Protein AF-0000000066670587 (afdb_homodimer)

Structure (mmCIF, N/CA/C/O backbone):
data_AF-0000000066670587-model_v1
#
loop_
_entity.id
_entity.type
_entity.pdbx_description
1 polymer 'Membrane protein'
#
loop_
_atom_site.group_PDB
_atom_site.id
_atom_site.type_symbol
_atom_site.label_atom_id
_atom_site.label_alt_id
_atom_site.label_comp_id
_atom_site.label_asym_id
_atom_site.label_entity_id
_atom_site.label_seq_id
_atom_site.pdbx_PDB_ins_code
_atom_site.Cartn_x
_atom_site.Cartn_y
_atom_site.Cartn_z
_atom_site.occupancy
_atom_site.B_iso_or_equiv
_atom_site.auth_seq_id
_atom_site.auth_comp_id
_atom_site.auth_asym_id
_atom_site.auth_atom_id
_atom_site.pdbx_PDB_model_num
ATOM 1 N N . MET A 1 1 ? 30.547 20.547 5.613 1 25.7 1 MET A N 1
ATOM 2 C CA . MET A 1 1 ? 29.188 21.062 5.695 1 25.7 1 MET A CA 1
ATOM 3 C C . MET A 1 1 ? 29.172 22.578 5.645 1 25.7 1 MET A C 1
ATOM 5 O O . MET A 1 1 ? 29.578 23.234 6.602 1 25.7 1 MET A O 1
ATOM 9 N N . ARG A 1 2 ? 29.562 23.312 4.52 1 31.55 2 ARG A N 1
ATOM 10 C CA . ARG A 1 2 ? 30.047 24.703 4.555 1 31.55 2 ARG A CA 1
ATOM 11 C C . ARG A 1 2 ? 28.875 25.688 4.527 1 31.55 2 ARG A C 1
ATOM 13 O O . ARG A 1 2 ? 28.016 25.609 3.645 1 31.55 2 ARG A O 1
ATOM 20 N N . ILE A 1 3 ? 28.312 26.031 5.719 1 41.59 3 ILE A N 1
ATOM 21 C CA . ILE A 1 3 ? 27.391 27.156 5.906 1 41.59 3 ILE A CA 1
ATOM 22 C C . ILE A 1 3 ? 28.062 28.453 5.457 1 41.59 3 ILE A C 1
ATOM 24 O O . ILE A 1 3 ? 29.141 28.812 5.953 1 41.59 3 ILE A O 1
ATOM 28 N N . SER A 1 4 ? 27.922 28.844 4.203 1 43.88 4 SER A N 1
ATOM 29 C CA . SER A 1 4 ? 28.484 30.172 3.971 1 43.88 4 SER A CA 1
ATOM 30 C C . SER A 1 4 ? 27.484 31.266 4.328 1 43.88 4 SER A C 1
ATOM 32 O O . SER A 1 4 ? 26.312 31.172 3.98 1 43.88 4 SER A O 1
ATOM 34 N N . VAL A 1 5 ? 27.562 31.734 5.484 1 49.06 5 VAL A N 1
ATOM 35 C CA . VAL A 1 5 ? 26.875 32.938 5.988 1 49.06 5 VAL A CA 1
ATOM 36 C C . VAL A 1 5 ? 27.469 34.188 5.359 1 49.06 5 VAL A C 1
ATOM 38 O O . VAL A 1 5 ? 28.672 34.438 5.469 1 49.06 5 VAL A O 1
ATOM 41 N N . GLU A 1 6 ? 27.016 34.531 4.184 1 47.34 6 GLU A N 1
ATOM 42 C CA . GLU A 1 6 ? 27.531 35.812 3.707 1 47.34 6 GLU A CA 1
ATOM 43 C C . GLU A 1 6 ? 26.797 37 4.352 1 47.34 6 GLU A C 1
ATOM 45 O O . GLU A 1 6 ? 25.562 37.031 4.336 1 47.34 6 GLU A O 1
ATOM 50 N N . GLY A 1 7 ? 27.328 37.469 5.457 1 45.53 7 GLY A N 1
ATOM 51 C CA . GLY A 1 7 ? 26.938 38.688 6.113 1 45.53 7 GLY A CA 1
ATOM 52 C C . GLY A 1 7 ? 26.875 39.875 5.164 1 45.53 7 GLY A C 1
ATOM 53 O O . GLY A 1 7 ? 27.844 40.156 4.449 1 45.53 7 GLY A O 1
ATOM 54 N N . THR A 1 8 ? 25.734 40.188 4.465 1 46.59 8 THR A N 1
ATOM 55 C CA . THR A 1 8 ? 25.734 41.531 3.865 1 46.59 8 THR A CA 1
ATOM 56 C C . THR A 1 8 ? 25.328 42.562 4.883 1 46.59 8 THR A C 1
ATOM 58 O O . THR A 1 8 ? 24.891 42.25 5.988 1 46.59 8 THR A O 1
ATOM 61 N N . GLN A 1 9 ? 25.516 43.906 4.773 1 47.31 9 GLN A N 1
ATOM 62 C CA . GLN A 1 9 ? 25.141 45.031 5.641 1 47.31 9 GLN A CA 1
ATOM 63 C C . GLN A 1 9 ? 23.719 44.844 6.18 1 47.31 9 GLN A C 1
ATOM 65 O O . GLN A 1 9 ? 23.438 45.188 7.332 1 47.31 9 GLN A O 1
ATOM 70 N N . GLU A 1 10 ? 22.703 44.594 5.336 1 48.12 10 GLU A N 1
ATOM 71 C CA . GLU A 1 10 ? 21.281 44.781 5.621 1 48.12 10 GLU A CA 1
ATOM 72 C C . GLU A 1 10 ? 20.656 43.5 6.148 1 48.12 10 GLU A C 1
ATOM 74 O O . GLU A 1 10 ? 19.5 43.469 6.59 1 48.12 10 GLU A O 1
ATOM 79 N N . GLY A 1 11 ? 21.297 42.438 6.227 1 47.53 11 GLY A N 1
ATOM 80 C CA . GLY A 1 11 ? 20.781 41.188 6.766 1 47.53 11 GLY A CA 1
ATOM 81 C C . GLY A 1 11 ? 21.594 39.969 6.367 1 47.53 11 GLY A C 1
ATOM 82 O O . GLY A 1 11 ? 22.609 40.094 5.695 1 47.53 11 GLY A O 1
ATOM 83 N N . LEU A 1 12 ? 21.672 38.875 7.039 1 51.09 12 LEU A N 1
ATOM 84 C CA . LEU A 1 12 ? 22.359 37.594 6.922 1 51.09 12 LEU A CA 1
ATOM 85 C C . LEU A 1 12 ? 21.719 36.719 5.844 1 51.09 12 LEU A C 1
ATOM 87 O O . LEU A 1 12 ? 20.5 36.625 5.777 1 51.09 12 LEU A O 1
ATOM 91 N N . ARG A 1 13 ? 22.281 36.531 4.633 1 45.59 13 ARG A N 1
ATOM 92 C CA . ARG A 1 13 ? 21.828 35.688 3.523 1 45.59 13 ARG A CA 1
ATOM 93 C C . ARG A 1 13 ? 22.016 34.219 3.838 1 45.59 13 ARG A C 1
ATOM 95 O O . ARG A 1 13 ? 23.141 33.75 4.031 1 45.59 13 ARG A O 1
ATOM 102 N N . VAL A 1 14 ? 21.062 33.5 4.457 1 50.5 14 VAL A N 1
ATOM 103 C CA . VAL A 1 14 ? 20.859 32.062 4.551 1 50.5 14 VAL A CA 1
ATOM 104 C C . VAL A 1 14 ? 20.484 31.5 3.178 1 50.5 14 VAL A C 1
ATOM 106 O O . VAL A 1 14 ? 19.359 31.703 2.703 1 50.5 14 VAL A O 1
ATOM 109 N N . ARG A 1 15 ? 21.234 31.594 2.045 1 53.28 15 ARG A N 1
ATOM 110 C CA . ARG A 1 15 ? 20.875 31.219 0.681 1 53.28 15 ARG A CA 1
ATOM 111 C C . ARG A 1 15 ? 21.188 29.75 0.419 1 53.28 15 ARG A C 1
ATOM 113 O O . ARG A 1 15 ? 20.391 29.031 -0.179 1 53.28 15 ARG A O 1
ATOM 120 N N . MET A 1 16 ? 22.281 29.219 0.845 1 54.25 16 MET A N 1
ATOM 121 C CA . MET A 1 16 ? 22.719 27.891 0.454 1 54.25 16 MET A CA 1
ATOM 122 C C . MET A 1 16 ? 21.797 26.812 1.043 1 54.25 16 MET A C 1
ATOM 124 O O . MET A 1 16 ? 21.438 25.859 0.355 1 54.25 16 MET A O 1
ATOM 128 N N . ARG A 1 17 ? 21.391 26.969 2.316 1 62.62 17 ARG A N 1
ATOM 129 C CA . ARG A 1 17 ? 20.516 26 2.98 1 62.62 17 ARG A CA 1
ATOM 130 C C . ARG A 1 17 ? 19.141 25.969 2.312 1 62.62 17 ARG A C 1
ATOM 132 O O . ARG A 1 17 ? 18.562 24.891 2.139 1 62.62 17 ARG A O 1
ATOM 139 N N . PHE A 1 18 ? 18.969 27.062 1.666 1 69.69 18 PHE A N 1
ATOM 140 C CA . PHE A 1 18 ? 17.656 27.156 1.048 1 69.69 18 PHE A CA 1
ATOM 141 C C . PHE A 1 18 ? 17.641 26.422 -0.292 1 69.69 18 PHE A C 1
ATOM 143 O O . PHE A 1 18 ? 16.688 25.703 -0.598 1 69.69 18 PHE A O 1
ATOM 150 N N . GLU A 1 19 ? 18.812 26.578 -1.019 1 77 19 GLU A N 1
ATOM 151 C CA . GLU A 1 19 ? 18.875 25.906 -2.312 1 77 19 GLU A CA 1
ATOM 152 C C . GLU A 1 19 ? 18.953 24.391 -2.146 1 77 19 GLU A C 1
ATOM 154 O O . GLU A 1 19 ? 18.344 23.656 -2.926 1 77 19 GLU A O 1
ATOM 159 N N . GLN A 1 20 ? 19.719 24.016 -1.162 1 79.12 20 GLN A N 1
ATOM 160 C CA . GLN A 1 20 ? 19.812 22.594 -0.883 1 79.12 20 GLN A CA 1
ATOM 161 C C . GLN A 1 20 ? 18.469 22.016 -0.466 1 79.12 20 GLN A C 1
ATOM 163 O O . GLN A 1 20 ? 18.094 20.922 -0.884 1 79.12 20 GLN A O 1
ATOM 168 N N . TYR A 1 21 ? 17.766 22.75 0.308 1 83.44 21 TYR A N 1
ATOM 169 C CA . TYR A 1 21 ? 16.422 22.328 0.718 1 83.44 21 TYR A CA 1
ATOM 170 C C . TYR A 1 21 ? 15.5 22.219 -0.485 1 83.44 21 TYR A C 1
ATOM 172 O O . TYR A 1 21 ? 14.766 21.234 -0.628 1 83.44 21 TYR A O 1
ATOM 180 N N . ARG A 1 22 ? 15.609 23.156 -1.317 1 87.56 22 ARG A N 1
ATOM 181 C CA . ARG A 1 22 ? 14.75 23.172 -2.492 1 87.56 22 ARG A CA 1
ATOM 182 C C . ARG A 1 22 ? 15.031 21.969 -3.395 1 87.56 22 ARG A C 1
ATOM 184 O O . ARG A 1 22 ? 14.102 21.359 -3.934 1 87.56 22 ARG A O 1
ATOM 191 N N . ARG A 1 23 ? 16.281 21.672 -3.57 1 91.56 23 ARG A N 1
ATOM 192 C CA . ARG A 1 23 ? 16.672 20.547 -4.41 1 91.56 23 ARG A CA 1
ATOM 193 C C . ARG A 1 23 ? 16.172 19.234 -3.82 1 91.56 23 ARG A C 1
ATOM 195 O O . ARG A 1 23 ? 15.703 18.359 -4.551 1 91.56 23 ARG A O 1
ATOM 202 N N . ARG A 1 24 ? 16.281 19.125 -2.557 1 95.25 24 ARG A N 1
ATOM 203 C CA . ARG A 1 24 ? 15.836 17.922 -1.877 1 95.25 24 ARG A CA 1
ATOM 204 C C . ARG A 1 24 ? 14.328 17.766 -1.977 1 95.25 24 ARG A C 1
ATOM 206 O O . ARG A 1 24 ? 13.82 16.656 -2.154 1 95.25 24 ARG A O 1
ATOM 213 N N . LEU A 1 25 ? 13.641 18.875 -1.893 1 96.19 25 LEU A N 1
ATOM 214 C CA . LEU A 1 25 ? 12.188 18.844 -2.008 1 96.19 25 LEU A CA 1
ATOM 215 C C . LEU A 1 25 ? 11.758 18.484 -3.428 1 96.19 25 LEU A C 1
ATOM 217 O O . LEU A 1 25 ? 10.844 17.688 -3.625 1 96.19 25 LEU A O 1
ATOM 221 N N . LEU A 1 26 ? 12.438 19.094 -4.41 1 96.12 26 LEU A N 1
ATOM 222 C CA . LEU A 1 26 ? 12.156 18.766 -5.801 1 96.12 26 LEU A CA 1
ATOM 223 C C . LEU A 1 26 ? 12.453 17.297 -6.086 1 96.12 26 LEU A C 1
ATOM 225 O O . LEU A 1 26 ? 11.672 16.625 -6.762 1 96.12 26 LEU A O 1
ATOM 229 N N . ALA A 1 27 ? 13.609 16.828 -5.594 1 97.69 27 ALA A N 1
ATOM 230 C CA . ALA A 1 27 ? 13.984 15.43 -5.773 1 97.69 27 ALA A CA 1
ATOM 231 C C . ALA A 1 27 ? 12.938 14.508 -5.16 1 97.69 27 ALA A C 1
ATOM 233 O O . ALA A 1 27 ? 12.594 13.477 -5.746 1 97.69 27 ALA A O 1
ATOM 234 N N . THR A 1 28 ? 12.422 14.859 -4.027 1 98.31 28 THR A N 1
ATOM 235 C CA . THR A 1 28 ? 11.383 14.062 -3.375 1 98.31 28 THR A CA 1
ATOM 236 C C . THR A 1 28 ? 10.133 13.984 -4.246 1 98.31 28 THR A C 1
ATOM 238 O O . THR A 1 28 ? 9.555 12.906 -4.418 1 98.31 28 THR A O 1
ATOM 241 N N . ARG A 1 29 ? 9.75 15.055 -4.852 1 98.44 29 ARG A N 1
ATOM 242 C CA . ARG A 1 29 ? 8.578 15.07 -5.723 1 98.44 29 ARG A CA 1
ATOM 243 C C . ARG A 1 29 ? 8.805 14.188 -6.949 1 98.44 29 ARG A C 1
ATOM 245 O O . ARG A 1 29 ? 7.906 13.445 -7.359 1 98.44 29 ARG A O 1
ATOM 252 N N . ILE A 1 30 ? 9.969 14.273 -7.492 1 98.69 30 ILE A N 1
ATOM 253 C CA . ILE A 1 30 ? 10.297 13.469 -8.664 1 98.69 30 ILE A CA 1
ATOM 254 C C . ILE A 1 30 ? 10.242 11.984 -8.305 1 98.69 30 ILE A C 1
ATOM 256 O O . ILE A 1 30 ? 9.672 11.18 -9.047 1 98.69 30 ILE A O 1
ATOM 260 N N . VAL A 1 31 ? 10.828 11.641 -7.188 1 98.88 31 VAL A N 1
ATOM 261 C CA . VAL A 1 31 ? 10.828 10.266 -6.719 1 98.88 31 VAL A CA 1
ATOM 262 C C . VAL A 1 31 ? 9.391 9.781 -6.547 1 98.88 31 VAL A C 1
ATOM 264 O O . VAL A 1 31 ? 9.039 8.68 -6.988 1 98.88 31 VAL A O 1
ATOM 267 N N . LEU A 1 32 ? 8.555 10.586 -5.934 1 98.94 32 LEU A N 1
ATOM 268 C CA . LEU A 1 32 ? 7.16 10.219 -5.73 1 98.94 32 LEU A CA 1
ATOM 269 C C . LEU A 1 32 ? 6.453 10.008 -7.066 1 98.94 32 LEU A C 1
ATOM 271 O O . LEU A 1 32 ? 5.66 9.07 -7.211 1 98.94 32 LEU A O 1
ATOM 275 N N . VAL A 1 33 ? 6.711 10.867 -8.031 1 98.94 33 VAL A N 1
ATOM 276 C CA . VAL A 1 33 ? 6.094 10.734 -9.344 1 98.94 33 VAL A CA 1
ATOM 277 C C . VAL A 1 33 ? 6.535 9.43 -10 1 98.94 33 VAL A C 1
ATOM 279 O O . VAL A 1 33 ? 5.715 8.695 -10.555 1 98.94 33 VAL A O 1
ATOM 282 N N . VAL A 1 34 ? 7.82 9.109 -9.945 1 98.94 34 VAL A N 1
ATOM 283 C CA . VAL A 1 34 ? 8.344 7.887 -10.547 1 98.94 34 VAL A CA 1
ATOM 284 C C . VAL A 1 34 ? 7.707 6.668 -9.891 1 98.94 34 VAL A C 1
ATOM 286 O O . VAL A 1 34 ? 7.285 5.734 -10.578 1 98.94 34 VAL A O 1
ATOM 289 N N . LEU A 1 35 ? 7.617 6.707 -8.586 1 98.94 35 LEU A N 1
ATOM 290 C CA . LEU A 1 35 ? 6.992 5.605 -7.863 1 98.94 35 LEU A CA 1
ATOM 291 C C . LEU A 1 35 ? 5.52 5.477 -8.242 1 98.94 35 LEU A C 1
ATOM 293 O O . LEU A 1 35 ? 5.023 4.367 -8.453 1 98.94 35 LEU A O 1
ATOM 297 N N . ALA A 1 36 ? 4.82 6.621 -8.328 1 98.94 36 ALA A N 1
ATOM 298 C CA . ALA A 1 36 ? 3.406 6.602 -8.688 1 98.94 36 ALA A CA 1
ATOM 299 C C . ALA A 1 36 ? 3.207 6.055 -10.094 1 98.94 36 ALA A C 1
ATOM 301 O O . ALA A 1 36 ? 2.285 5.273 -10.344 1 98.94 36 ALA A O 1
ATOM 302 N N . VAL A 1 37 ? 4.047 6.438 -11.023 1 98.88 37 VAL A N 1
ATOM 303 C CA . VAL A 1 37 ? 3.947 5.984 -12.406 1 98.88 37 VAL A CA 1
ATOM 304 C C . VAL A 1 37 ? 4.23 4.488 -12.484 1 98.88 37 VAL A C 1
ATOM 306 O O . VAL A 1 37 ? 3.5 3.746 -13.148 1 98.88 37 VAL A O 1
ATOM 309 N N . GLN A 1 38 ? 5.285 4.074 -11.828 1 98.62 38 GLN A N 1
ATOM 310 C CA . GLN A 1 38 ? 5.598 2.652 -11.781 1 98.62 38 GLN A CA 1
ATOM 311 C C . GLN A 1 38 ? 4.438 1.85 -11.211 1 98.62 38 GLN A C 1
ATOM 313 O O . GLN A 1 38 ? 4.066 0.807 -11.75 1 98.62 38 GLN A O 1
ATOM 318 N N . GLY A 1 39 ? 3.881 2.297 -10.086 1 98.94 39 GLY A N 1
ATOM 319 C CA . GLY A 1 39 ? 2.725 1.644 -9.492 1 98.94 39 GLY A CA 1
ATOM 320 C C . GLY A 1 39 ? 1.516 1.627 -10.414 1 98.94 39 GLY A C 1
ATOM 321 O O . GLY A 1 39 ? 0.8 0.626 -10.484 1 98.94 39 GLY A O 1
ATOM 322 N N . ALA A 1 40 ? 1.296 2.719 -11.109 1 98.94 40 ALA A N 1
ATOM 323 C CA . ALA A 1 40 ? 0.143 2.824 -12 1 98.94 40 ALA A CA 1
ATOM 324 C C . ALA A 1 40 ? 0.274 1.873 -13.188 1 98.94 40 ALA A C 1
ATOM 326 O O . ALA A 1 40 ? -0.695 1.218 -13.578 1 98.94 40 ALA A O 1
ATOM 327 N N . ILE A 1 41 ? 1.44 1.751 -13.758 1 98.69 41 ILE A N 1
ATOM 328 C CA . ILE A 1 41 ? 1.656 0.882 -14.914 1 98.69 41 ILE A CA 1
ATOM 329 C C . ILE A 1 41 ? 1.416 -0.572 -14.516 1 98.69 41 ILE A C 1
ATOM 331 O O . ILE A 1 41 ? 0.601 -1.264 -15.125 1 98.69 41 ILE A O 1
ATOM 335 N N . SER A 1 42 ? 2.057 -1.006 -13.492 1 98.75 42 SER A N 1
ATOM 336 C CA . SER A 1 42 ? 1.913 -2.389 -13.047 1 98.75 42 SER A CA 1
ATOM 337 C C . SER A 1 42 ? 0.515 -2.648 -12.5 1 98.75 42 SER A C 1
ATOM 339 O O . SER A 1 42 ? -0.09 -3.684 -12.789 1 98.75 42 SER A O 1
ATOM 341 N N . GLY A 1 43 ? 0.03 -1.675 -11.688 1 98.94 43 GLY A N 1
ATOM 342 C CA . GLY A 1 43 ? -1.254 -1.842 -11.023 1 98.94 43 GLY A CA 1
ATOM 343 C C . GLY A 1 43 ? -2.42 -1.902 -11.992 1 98.94 43 GLY A C 1
ATOM 344 O O . GLY A 1 43 ? -3.275 -2.783 -11.891 1 98.94 43 GLY A O 1
ATOM 345 N N . LEU A 1 44 ? -2.508 -1.008 -12.906 1 98.88 44 LEU A N 1
ATOM 346 C CA . LEU A 1 44 ? -3.596 -1.009 -13.875 1 98.88 44 LEU A CA 1
ATOM 347 C C . LEU A 1 44 ? -3.521 -2.238 -14.773 1 98.88 44 LEU A C 1
ATOM 349 O O . LEU A 1 44 ? -4.539 -2.883 -15.039 1 98.88 44 LEU A O 1
ATOM 353 N N . TRP A 1 45 ? -2.33 -2.605 -15.211 1 98.94 45 TRP A N 1
ATOM 354 C CA . TRP A 1 45 ? -2.154 -3.756 -16.094 1 98.94 45 TRP A CA 1
ATOM 355 C C . TRP A 1 45 ? -2.576 -5.043 -15.391 1 98.94 45 TRP A C 1
ATOM 357 O O . TRP A 1 45 ? -3.414 -5.789 -15.906 1 98.94 45 TRP A O 1
ATOM 367 N N . ALA A 1 46 ? -2.148 -5.242 -14.203 1 98.88 46 ALA A N 1
ATOM 368 C CA . ALA A 1 46 ? -2.396 -6.492 -13.492 1 98.88 46 ALA A CA 1
ATOM 369 C C . ALA A 1 46 ? -3.842 -6.566 -13 1 98.88 46 ALA A C 1
ATOM 371 O O . ALA A 1 46 ? -4.387 -7.66 -12.828 1 98.88 46 ALA A O 1
ATOM 372 N N . THR A 1 47 ? -4.461 -5.41 -12.773 1 98.81 47 THR A N 1
ATOM 373 C CA . THR A 1 47 ? -5.844 -5.406 -12.312 1 98.81 47 THR A CA 1
ATOM 374 C C . THR A 1 47 ? -6.805 -5.586 -13.484 1 98.81 47 THR A C 1
ATOM 376 O O . THR A 1 47 ? -7.773 -6.348 -13.383 1 98.81 47 THR A O 1
ATOM 379 N N . VAL A 1 48 ? -6.566 -4.98 -14.617 1 98.69 48 VAL A N 1
ATOM 380 C CA . VAL A 1 48 ? -7.496 -4.957 -15.742 1 98.69 48 VAL A CA 1
ATOM 381 C C . VAL A 1 48 ? -7.254 -6.172 -16.625 1 98.69 48 VAL A C 1
ATOM 383 O O . VAL A 1 48 ? -8.195 -6.73 -17.203 1 98.69 48 VAL A O 1
ATOM 386 N N . ALA A 1 49 ? -6.008 -6.559 -16.766 1 98.75 49 ALA A N 1
ATOM 387 C CA . ALA A 1 49 ? -5.629 -7.68 -17.625 1 98.75 49 ALA A CA 1
ATOM 388 C C . ALA A 1 49 ? -4.578 -8.555 -16.938 1 98.75 49 ALA A C 1
ATOM 390 O O . ALA A 1 49 ? -3.447 -8.664 -17.422 1 98.75 49 ALA A O 1
ATOM 391 N N . PRO A 1 50 ? -5.02 -9.266 -15.898 1 98.69 50 PRO A N 1
ATOM 392 C CA . PRO A 1 50 ? -4.059 -9.992 -15.07 1 98.69 50 PRO A CA 1
ATOM 393 C C . PRO A 1 50 ? -3.312 -11.078 -15.836 1 98.69 50 PRO A C 1
ATOM 395 O O . PRO A 1 50 ? -2.119 -11.297 -15.602 1 98.69 50 PRO A O 1
ATOM 398 N N . HIS A 1 51 ? -3.967 -11.82 -16.766 1 98.69 51 HIS A N 1
ATOM 399 C CA . HIS A 1 51 ? -3.281 -12.859 -17.531 1 98.69 51 HIS A CA 1
ATOM 400 C C . HIS A 1 51 ? -2.236 -12.266 -18.469 1 98.69 51 HIS A C 1
ATOM 402 O O . HIS A 1 51 ? -1.128 -12.789 -18.578 1 98.69 51 HIS A O 1
ATOM 408 N N . SER A 1 52 ? -2.619 -11.172 -19.141 1 98.81 52 SER A N 1
ATOM 409 C CA . SER A 1 52 ? -1.669 -10.477 -20 1 98.81 52 SER A CA 1
ATOM 410 C C . SER A 1 52 ? -0.483 -9.945 -19.203 1 98.81 52 SER A C 1
ATOM 412 O O . SER A 1 52 ? 0.665 -10.047 -19.641 1 98.81 52 SER A O 1
ATOM 414 N N . TRP A 1 53 ? -0.733 -9.352 -18.094 1 98.88 53 TRP A N 1
ATOM 415 C CA . TRP A 1 53 ? 0.335 -8.883 -17.219 1 98.88 53 TRP A CA 1
ATOM 416 C C . TRP A 1 53 ? 1.247 -10.031 -16.797 1 98.88 53 TRP A C 1
ATOM 418 O O . TRP A 1 53 ? 2.473 -9.914 -16.875 1 98.88 53 TRP A O 1
ATOM 428 N N . TYR A 1 54 ? 0.634 -11.094 -16.453 1 98.75 54 TYR A N 1
ATOM 429 C CA . TYR A 1 54 ? 1.369 -12.273 -16.016 1 98.75 54 TYR A CA 1
ATOM 430 C C . TYR A 1 54 ? 2.27 -12.797 -17.141 1 98.75 54 TYR A C 1
ATOM 432 O O . TYR A 1 54 ? 3.449 -13.078 -16.906 1 98.75 54 TYR A O 1
ATOM 440 N N . THR A 1 55 ? 1.786 -12.875 -18.297 1 98.5 55 THR A N 1
ATOM 441 C CA . THR A 1 55 ? 2.504 -13.555 -19.375 1 98.5 55 THR A CA 1
ATOM 442 C C . THR A 1 55 ? 3.492 -12.602 -20.047 1 98.5 55 THR A C 1
ATOM 444 O O . THR A 1 55 ? 4.379 -13.039 -20.781 1 98.5 55 THR A O 1
ATOM 447 N N . SER A 1 56 ? 3.371 -11.242 -19.719 1 98.44 56 SER A N 1
ATOM 448 C CA . SER A 1 56 ? 4.105 -10.336 -20.594 1 98.44 56 SER A CA 1
ATOM 449 C C . SER A 1 56 ? 4.945 -9.344 -19.797 1 98.44 56 SER A C 1
ATOM 451 O O . SER A 1 56 ? 5.848 -8.703 -20.344 1 98.44 56 SER A O 1
ATOM 453 N N . PHE A 1 57 ? 4.703 -9.141 -18.641 1 98.31 57 PHE A N 1
ATOM 454 C CA . PHE A 1 57 ? 5.414 -8.141 -17.859 1 98.31 57 PHE A CA 1
ATOM 455 C C . PHE A 1 57 ? 6.902 -8.453 -17.797 1 98.31 57 PHE A C 1
ATOM 457 O O . PHE A 1 57 ? 7.293 -9.602 -17.609 1 98.31 57 PHE A O 1
ATOM 464 N N . PRO A 1 58 ? 7.723 -7.336 -17.906 1 97.31 58 PRO A N 1
ATOM 465 C CA . PRO A 1 58 ? 7.434 -5.906 -18.047 1 97.31 58 PRO A CA 1
ATOM 466 C C . PRO A 1 58 ? 7.309 -5.473 -19.516 1 97.31 58 PRO A C 1
ATOM 468 O O . PRO A 1 58 ? 7.188 -4.277 -19.797 1 97.31 58 PRO A O 1
ATOM 471 N N . GLY A 1 59 ? 7.266 -6.492 -20.312 1 95.75 59 GLY A N 1
ATOM 472 C CA . GLY A 1 59 ? 7.332 -6.258 -21.75 1 95.75 59 GLY A CA 1
ATOM 473 C C . GLY A 1 59 ? 8.68 -6.613 -22.344 1 95.75 59 GLY A C 1
ATOM 474 O O . GLY A 1 59 ? 9.477 -7.309 -21.719 1 95.75 59 GLY A O 1
ATOM 475 N N . PHE A 1 60 ? 8.836 -6.406 -23.641 1 93.19 60 PHE A N 1
ATOM 476 C CA . PHE A 1 60 ? 10.094 -6.578 -24.359 1 93.19 60 PHE A CA 1
ATOM 477 C C . PHE A 1 60 ? 10.477 -8.047 -24.438 1 93.19 60 PHE A C 1
ATOM 479 O O . PHE A 1 60 ? 11.664 -8.383 -24.516 1 93.19 60 PHE A O 1
ATOM 486 N N . GLY A 1 61 ? 9.5 -8.898 -24.172 1 93.5 61 GLY A N 1
ATOM 487 C CA . GLY A 1 61 ? 9.734 -10.336 -24.281 1 93.5 61 GLY A CA 1
ATOM 488 C C . GLY A 1 61 ? 10.375 -10.922 -23.031 1 93.5 61 GLY A C 1
ATOM 489 O O . GLY A 1 61 ? 10.711 -12.109 -23 1 93.5 61 GLY A O 1
ATOM 490 N N . MET A 1 62 ? 10.445 -10.234 -21.922 1 94.25 62 MET A N 1
ATOM 491 C CA . MET A 1 62 ? 11.188 -10.68 -20.734 1 94.25 62 MET A CA 1
ATOM 492 C C . MET A 1 62 ? 10.352 -11.633 -19.891 1 94.25 62 MET A C 1
ATOM 494 O O . MET A 1 62 ? 10.891 -12.508 -19.219 1 94.25 62 MET A O 1
ATOM 498 N N . ARG A 1 63 ? 9.016 -11.406 -19.781 1 96.94 63 ARG A N 1
ATOM 499 C CA . ARG A 1 63 ? 8.07 -12.312 -19.141 1 96.94 63 ARG A CA 1
ATOM 500 C C . ARG A 1 63 ? 8.523 -12.672 -17.734 1 96.94 63 ARG A C 1
ATOM 502 O O . ARG A 1 63 ? 8.57 -13.844 -17.375 1 96.94 63 ARG A O 1
ATOM 509 N N . TRP A 1 64 ? 8.812 -11.664 -16.938 1 97.69 64 TRP A N 1
ATOM 510 C CA . TRP A 1 64 ? 9.422 -11.828 -15.625 1 97.69 64 TRP A CA 1
ATOM 511 C C . TRP A 1 64 ? 8.484 -12.57 -14.68 1 97.69 64 TRP A C 1
ATOM 513 O O . TRP A 1 64 ? 8.93 -13.43 -13.914 1 97.69 64 TRP A O 1
ATOM 523 N N . VAL A 1 65 ? 7.254 -12.312 -14.742 1 98.25 65 VAL A N 1
ATOM 524 C CA . VAL A 1 65 ? 6.324 -12.875 -13.766 1 98.25 65 VAL A CA 1
ATOM 525 C C . VAL A 1 65 ? 6.027 -14.336 -14.109 1 98.25 65 VAL A C 1
ATOM 527 O O . VAL A 1 65 ? 6.082 -15.203 -13.242 1 98.25 65 VAL A O 1
ATOM 530 N N . ALA A 1 66 ? 5.836 -14.648 -15.383 1 97.56 66 ALA A N 1
ATOM 531 C CA . ALA A 1 66 ? 5.496 -16 -15.812 1 97.56 66 ALA A CA 1
ATOM 532 C C . ALA A 1 66 ? 6.672 -16.953 -15.609 1 97.56 66 ALA A C 1
ATOM 534 O O . ALA A 1 66 ? 6.48 -18.156 -15.391 1 97.56 66 ALA A O 1
ATOM 535 N N . ALA A 1 67 ? 7.82 -16.422 -15.633 1 96.75 67 ALA A N 1
ATOM 536 C CA . ALA A 1 67 ? 9.008 -17.25 -15.438 1 96.75 67 ALA A CA 1
ATOM 537 C C . ALA A 1 67 ? 9.117 -17.719 -13.992 1 96.75 67 ALA A C 1
ATOM 539 O O . ALA A 1 67 ? 9.859 -18.656 -13.695 1 96.75 67 ALA A O 1
ATOM 540 N N . ASP A 1 68 ? 8.375 -17.125 -13.094 1 96.69 68 ASP A N 1
ATOM 541 C CA . ASP A 1 68 ? 8.641 -17.281 -11.664 1 96.69 68 ASP A CA 1
ATOM 542 C C . ASP A 1 68 ? 7.527 -18.078 -10.992 1 96.69 68 ASP A C 1
ATOM 544 O O . ASP A 1 68 ? 7.367 -18.016 -9.773 1 96.69 68 ASP A O 1
ATOM 548 N N . GLY A 1 69 ? 6.734 -18.766 -11.695 1 96.56 69 GLY A N 1
ATOM 549 C CA . GLY A 1 69 ? 5.688 -19.609 -11.148 1 96.56 69 GLY A CA 1
ATOM 550 C C . GLY A 1 69 ? 4.41 -19.594 -11.969 1 96.56 69 GLY A C 1
ATOM 551 O O . GLY A 1 69 ? 4.277 -18.797 -12.898 1 96.56 69 GLY A O 1
ATOM 552 N N . PRO A 1 70 ? 3.443 -20.469 -11.586 1 98.19 70 PRO A N 1
ATOM 553 C CA . PRO A 1 70 ? 2.217 -20.594 -12.375 1 98.19 70 PRO A CA 1
ATOM 554 C C . PRO A 1 70 ? 1.274 -19.406 -12.211 1 98.19 70 PRO A C 1
ATOM 556 O O . PRO A 1 70 ? 1.363 -18.688 -11.219 1 98.19 70 PRO A O 1
ATOM 559 N N . TYR A 1 71 ? 0.377 -19.312 -13.164 1 98.56 71 TYR A N 1
ATOM 560 C CA . TYR A 1 71 ? -0.619 -18.25 -13.141 1 98.56 71 TYR A CA 1
ATOM 561 C C . TYR A 1 71 ? -1.623 -18.469 -12.016 1 98.56 71 TYR A C 1
ATOM 563 O O . TYR A 1 71 ? -2.197 -19.562 -11.883 1 98.56 71 TYR A O 1
ATOM 571 N N . ASN A 1 72 ? -1.762 -17.5 -11.203 1 98.56 72 ASN A N 1
ATOM 572 C CA . ASN A 1 72 ? -2.814 -17.359 -10.203 1 98.56 72 ASN A CA 1
ATOM 573 C C . ASN A 1 72 ? -3.564 -16.047 -10.359 1 98.56 72 ASN A C 1
ATOM 575 O O . ASN A 1 72 ? -3.049 -14.992 -9.992 1 98.56 72 ASN A O 1
ATOM 579 N N . HIS A 1 73 ? -4.781 -16.141 -10.867 1 98.25 73 HIS A N 1
ATOM 580 C CA . HIS A 1 73 ? -5.566 -14.953 -11.164 1 98.25 73 HIS A CA 1
ATOM 581 C C . HIS A 1 73 ? -5.781 -14.102 -9.922 1 98.25 73 HIS A C 1
ATOM 583 O O . HIS A 1 73 ? -5.629 -12.875 -9.969 1 98.25 73 HIS A O 1
ATOM 589 N N . HIS A 1 74 ? -6.16 -14.695 -8.859 1 98.56 74 HIS A N 1
ATOM 590 C CA . HIS A 1 74 ? -6.426 -14 -7.609 1 98.56 74 HIS A CA 1
ATOM 591 C C . HIS A 1 74 ? -5.199 -13.227 -7.137 1 98.56 74 HIS A C 1
ATOM 593 O O . HIS A 1 74 ? -5.273 -12.016 -6.91 1 98.56 74 HIS A O 1
ATOM 599 N N . LEU A 1 75 ? -4.129 -13.867 -7.074 1 98.75 75 LEU A N 1
ATOM 600 C CA . LEU A 1 75 ? -2.922 -13.234 -6.559 1 98.75 75 LEU A CA 1
ATOM 601 C C . LEU A 1 75 ? -2.414 -12.172 -7.527 1 98.75 75 LEU A C 1
ATOM 603 O O . LEU A 1 75 ? -1.911 -11.125 -7.102 1 98.75 75 LEU A O 1
ATOM 607 N N . ALA A 1 76 ? -2.514 -12.43 -8.812 1 98.88 76 ALA A N 1
ATOM 608 C CA . ALA A 1 76 ? -2.123 -11.422 -9.797 1 98.88 76 ALA A CA 1
ATOM 609 C C . ALA A 1 76 ? -2.967 -10.156 -9.656 1 98.88 76 ALA A C 1
ATOM 611 O O . ALA A 1 76 ? -2.436 -9.047 -9.648 1 98.88 76 ALA A O 1
ATOM 612 N N . ALA A 1 77 ? -4.258 -10.352 -9.531 1 98.69 77 ALA A N 1
ATOM 613 C CA . ALA A 1 77 ? -5.164 -9.227 -9.359 1 98.69 77 ALA A CA 1
ATOM 614 C C . ALA A 1 77 ? -4.852 -8.469 -8.07 1 98.69 77 ALA A C 1
ATOM 616 O O . ALA A 1 77 ? -4.902 -7.234 -8.039 1 98.69 77 ALA A O 1
ATOM 617 N N . ASP A 1 78 ? -4.539 -9.188 -7.023 1 98.88 78 ASP A N 1
ATOM 618 C CA . ASP A 1 78 ? -4.203 -8.555 -5.75 1 98.88 78 ASP A CA 1
ATOM 619 C C . ASP A 1 78 ? -2.932 -7.719 -5.875 1 98.88 78 ASP A C 1
ATOM 621 O O . ASP A 1 78 ? -2.859 -6.605 -5.348 1 98.88 78 ASP A O 1
ATOM 625 N N . VAL A 1 79 ? -1.942 -8.266 -6.539 1 98.88 79 VAL A N 1
ATOM 626 C CA . VAL A 1 79 ? -0.715 -7.5 -6.742 1 98.88 79 VAL A CA 1
ATOM 627 C C . VAL A 1 79 ? -1.029 -6.203 -7.48 1 98.88 79 VAL A C 1
ATOM 629 O O . VAL A 1 79 ? -0.54 -5.133 -7.109 1 98.88 79 VAL A O 1
ATOM 632 N N . GLY A 1 80 ? -1.841 -6.336 -8.523 1 98.94 80 GLY A N 1
ATOM 633 C CA . GLY A 1 80 ? -2.268 -5.137 -9.227 1 98.94 80 GLY A CA 1
ATOM 634 C C . GLY A 1 80 ? -2.949 -4.125 -8.32 1 98.94 80 GLY A C 1
ATOM 635 O O . GLY A 1 80 ? -2.609 -2.941 -8.336 1 98.94 80 GLY A O 1
ATOM 636 N N . ALA A 1 81 ? -3.867 -4.598 -7.562 1 98.94 81 ALA A N 1
ATOM 637 C CA . ALA A 1 81 ? -4.629 -3.736 -6.664 1 98.94 81 ALA A CA 1
ATOM 638 C C . ALA A 1 81 ? -3.721 -3.084 -5.629 1 98.94 81 ALA A C 1
ATOM 640 O O . ALA A 1 81 ? -3.902 -1.914 -5.281 1 98.94 81 ALA A O 1
ATOM 641 N N . PHE A 1 82 ? -2.758 -3.811 -5.137 1 99 82 PHE A N 1
ATOM 642 C CA . PHE A 1 82 ? -1.829 -3.281 -4.145 1 99 82 PHE A CA 1
ATOM 643 C C . PHE A 1 82 ? -0.936 -2.209 -4.758 1 99 82 PHE A C 1
ATOM 645 O O . PHE A 1 82 ? -0.608 -1.217 -4.102 1 99 82 PHE A O 1
ATOM 652 N N . PHE A 1 83 ? -0.492 -2.41 -6.027 1 99 83 PHE A N 1
ATOM 653 C CA . PHE A 1 83 ? 0.253 -1.362 -6.711 1 99 83 PHE A CA 1
ATOM 654 C C . PHE A 1 83 ? -0.589 -0.1 -6.848 1 99 83 PHE A C 1
ATOM 656 O O . PHE A 1 83 ? -0.083 1.012 -6.68 1 99 83 PHE A O 1
ATOM 663 N N . LEU A 1 84 ? -1.841 -0.261 -7.121 1 99 84 LEU A N 1
ATOM 664 C CA . LEU A 1 84 ? -2.729 0.893 -7.207 1 99 84 LEU A CA 1
ATOM 665 C C . LEU A 1 84 ? -2.885 1.563 -5.848 1 99 84 LEU A C 1
ATOM 667 O O . LEU A 1 84 ? -3.016 2.787 -5.766 1 99 84 LEU A O 1
ATOM 671 N N . ALA A 1 85 ? -2.936 0.753 -4.809 1 99 85 ALA A N 1
ATOM 672 C CA . ALA A 1 85 ? -2.996 1.297 -3.453 1 99 85 ALA A CA 1
ATOM 673 C C . ALA A 1 85 ? -1.805 2.209 -3.176 1 99 85 ALA A C 1
ATOM 675 O O . ALA A 1 85 ? -1.975 3.342 -2.717 1 99 85 ALA A O 1
ATOM 676 N N . LEU A 1 86 ? -0.622 1.762 -3.488 1 99 86 LEU A N 1
ATOM 677 C CA . LEU A 1 86 ? 0.571 2.561 -3.232 1 99 86 LEU A CA 1
ATOM 678 C C . LEU A 1 86 ? 0.642 3.752 -4.184 1 99 86 LEU A C 1
ATOM 680 O O . LEU A 1 86 ? 1.132 4.82 -3.811 1 99 86 LEU A O 1
ATOM 684 N N . THR A 1 87 ? 0.138 3.562 -5.414 1 99 87 THR A N 1
ATOM 685 C CA . THR A 1 87 ? -0.001 4.68 -6.34 1 99 87 THR A CA 1
ATOM 686 C C . THR A 1 87 ? -0.882 5.773 -5.742 1 99 87 THR A C 1
ATOM 688 O O . THR A 1 87 ? -0.514 6.949 -5.75 1 99 87 THR A O 1
ATOM 691 N N . ALA A 1 88 ? -1.992 5.398 -5.176 1 98.94 88 ALA A N 1
ATOM 692 C CA . ALA A 1 88 ? -2.922 6.352 -4.574 1 98.94 88 ALA A CA 1
ATOM 693 C C . ALA A 1 88 ? -2.27 7.098 -3.414 1 98.94 88 ALA A C 1
ATOM 695 O O . ALA A 1 88 ? -2.418 8.312 -3.287 1 98.94 88 ALA A O 1
ATOM 696 N N . VAL A 1 89 ? -1.566 6.395 -2.582 1 98.94 89 VAL A N 1
ATOM 697 C CA . VAL A 1 89 ? -0.873 7.004 -1.451 1 98.94 89 VAL A CA 1
ATOM 698 C C . VAL A 1 89 ? 0.165 8 -1.958 1 98.94 89 VAL A C 1
ATOM 700 O O . VAL A 1 89 ? 0.293 9.102 -1.417 1 98.94 89 VAL A O 1
ATOM 703 N N . SER A 1 90 ? 0.873 7.648 -3.014 1 98.94 90 SER A N 1
ATOM 704 C CA . SER A 1 90 ? 1.897 8.523 -3.58 1 98.94 90 SER A CA 1
ATOM 705 C C . SER A 1 90 ? 1.281 9.773 -4.191 1 98.94 90 SER A C 1
ATOM 707 O O . SER A 1 90 ? 1.792 10.883 -4 1 98.94 90 SER A O 1
ATOM 709 N N . ILE A 1 91 ? 0.192 9.617 -4.906 1 98.94 91 ILE A N 1
ATOM 710 C CA . ILE A 1 91 ? -0.492 10.758 -5.508 1 98.94 91 ILE A CA 1
ATOM 711 C C . ILE A 1 91 ? -1.049 11.656 -4.406 1 98.94 91 ILE A C 1
ATOM 713 O O . ILE A 1 91 ? -0.962 12.883 -4.5 1 98.94 91 ILE A O 1
ATOM 717 N N . ALA A 1 92 ? -1.597 11.047 -3.379 1 98.88 92 ALA A N 1
ATOM 718 C CA . ALA A 1 92 ? -2.088 11.828 -2.246 1 98.88 92 ALA A CA 1
ATOM 719 C C . ALA A 1 92 ? -0.966 12.641 -1.615 1 98.88 92 ALA A C 1
ATOM 721 O O . ALA A 1 92 ? -1.172 13.797 -1.227 1 98.88 92 ALA A O 1
ATOM 722 N N . ALA A 1 93 ? 0.182 12.031 -1.481 1 98.69 93 ALA A N 1
ATOM 723 C CA . ALA A 1 93 ? 1.326 12.758 -0.932 1 98.69 93 ALA A CA 1
ATOM 724 C C . ALA A 1 93 ? 1.681 13.961 -1.794 1 98.69 93 ALA A C 1
ATOM 726 O O . ALA A 1 93 ? 2.008 15.031 -1.272 1 98.69 93 ALA A O 1
ATOM 727 N N . LEU A 1 94 ? 1.607 13.805 -3.094 1 98.62 94 LEU A N 1
ATOM 728 C CA . LEU A 1 94 ? 1.887 14.906 -4.012 1 98.62 94 LEU A CA 1
ATOM 729 C C . LEU A 1 94 ? 0.837 16 -3.883 1 98.62 94 LEU A C 1
ATOM 731 O O . LEU A 1 94 ? 1.169 17.188 -3.898 1 98.62 94 LEU A O 1
ATOM 735 N N . VAL A 1 95 ? -0.368 15.664 -3.666 1 98.31 95 VAL A N 1
ATOM 736 C CA . VAL A 1 95 ? -1.476 16.609 -3.594 1 98.31 95 VAL A CA 1
ATOM 737 C C . VAL A 1 95 ? -1.434 17.359 -2.262 1 98.31 95 VAL A C 1
ATOM 739 O O . VAL A 1 95 ? -1.606 18.578 -2.219 1 98.31 95 VAL A O 1
ATOM 742 N N . VAL A 1 96 ? -1.24 16.594 -1.204 1 97.44 96 VAL A N 1
ATOM 743 C CA . VAL A 1 96 ? -1.15 17.188 0.123 1 97.44 96 VAL A CA 1
ATOM 744 C C . VAL A 1 96 ? 0.093 18.062 0.209 1 97.44 96 VAL A C 1
ATOM 746 O O . VAL A 1 96 ? 0.104 19.062 0.93 1 97.44 96 VAL A O 1
ATOM 749 N N . ASP A 1 97 ? 1.139 17.656 -0.555 1 97.62 97 ASP A N 1
ATOM 750 C CA . ASP A 1 97 ? 2.326 18.484 -0.755 1 97.62 97 ASP A CA 1
ATOM 751 C C . ASP A 1 97 ? 3.066 18.703 0.561 1 97.62 97 ASP A C 1
ATOM 753 O O . ASP A 1 97 ? 3.441 19.844 0.882 1 97.62 97 ASP A O 1
ATOM 757 N N . GLY A 1 98 ? 3.244 17.688 1.378 1 96 98 GLY A N 1
ATOM 758 C CA . GLY A 1 98 ? 3.998 17.781 2.617 1 96 98 GLY A CA 1
ATOM 759 C C . GLY A 1 98 ? 5.086 16.719 2.725 1 96 98 GLY A C 1
ATOM 760 O O . GLY A 1 98 ? 4.941 15.617 2.203 1 96 98 GLY A O 1
ATOM 761 N N . THR A 1 99 ? 6.133 17.062 3.477 1 97.75 99 THR A N 1
ATOM 762 C CA . THR A 1 99 ? 7.254 16.141 3.635 1 97.75 99 THR A CA 1
ATOM 763 C C . THR A 1 99 ? 6.852 14.938 4.484 1 97.75 99 THR A C 1
ATOM 765 O O . THR A 1 99 ? 7.332 13.828 4.266 1 97.75 99 THR A O 1
ATOM 768 N N . THR A 1 100 ? 5.953 15.141 5.426 1 98.12 100 THR A N 1
ATOM 769 C CA . THR A 1 100 ? 5.516 14.039 6.285 1 98.12 100 THR A CA 1
ATOM 770 C C . THR A 1 100 ? 4.777 12.977 5.473 1 98.12 100 THR A C 1
ATOM 772 O O . THR A 1 100 ? 5.07 11.789 5.586 1 98.12 100 THR A O 1
ATOM 775 N N . VAL A 1 101 ? 3.869 13.422 4.633 1 98.56 101 VAL A N 1
ATOM 776 C CA . VAL A 1 101 ? 3.096 12.469 3.85 1 98.56 101 VAL A CA 1
ATOM 777 C C . VAL A 1 101 ? 3.988 11.828 2.787 1 98.56 101 VAL A C 1
ATOM 779 O O . VAL A 1 101 ? 3.803 10.656 2.436 1 98.56 101 VAL A O 1
ATOM 782 N N . ALA A 1 102 ? 4.988 12.555 2.32 1 98.81 102 ALA A N 1
ATOM 783 C CA . ALA A 1 102 ? 5.965 11.961 1.41 1 98.81 102 ALA A CA 1
ATOM 784 C C . ALA A 1 102 ? 6.707 10.805 2.08 1 98.81 102 ALA A C 1
ATOM 786 O O . ALA A 1 102 ? 6.883 9.742 1.48 1 98.81 102 ALA A O 1
ATOM 787 N N . ARG A 1 103 ? 7.129 11.016 3.309 1 98.88 103 ARG A N 1
ATOM 788 C CA . ARG A 1 103 ? 7.828 9.977 4.047 1 98.88 103 ARG A CA 1
ATOM 789 C C . ARG A 1 103 ? 6.922 8.773 4.285 1 98.88 103 ARG A C 1
ATOM 791 O O . ARG A 1 103 ? 7.379 7.625 4.242 1 98.88 103 ARG A O 1
ATOM 798 N N . ILE A 1 104 ? 5.68 9 4.527 1 98.94 104 ILE A N 1
ATOM 799 C CA . ILE A 1 104 ? 4.73 7.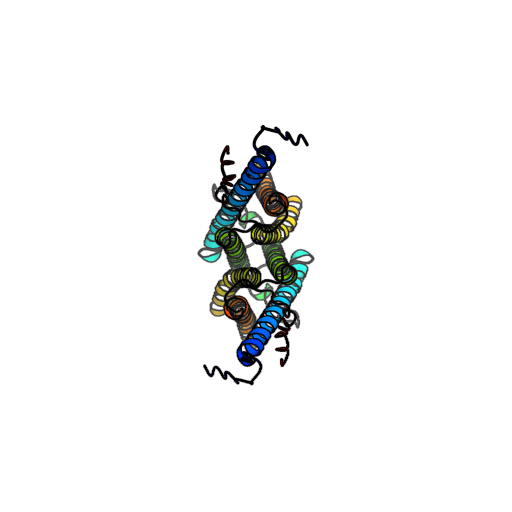914 4.758 1 98.94 104 ILE A CA 1
ATOM 800 C C . ILE A 1 104 ? 4.566 7.09 3.484 1 98.94 104 ILE A C 1
ATOM 802 O O . ILE A 1 104 ? 4.566 5.855 3.529 1 98.94 104 ILE A O 1
ATOM 806 N N . ALA A 1 105 ? 4.434 7.773 2.35 1 98.94 105 ALA A N 1
ATOM 807 C CA . ALA A 1 105 ? 4.41 7.055 1.078 1 98.94 105 ALA A CA 1
ATOM 808 C C . ALA A 1 105 ? 5.684 6.234 0.887 1 98.94 105 ALA A C 1
ATOM 810 O O . ALA A 1 105 ? 5.621 5.066 0.5 1 98.94 105 ALA A O 1
ATOM 811 N N . GLY A 1 106 ? 6.855 6.863 1.161 1 98.94 106 GLY A N 1
ATOM 812 C CA . GLY A 1 106 ? 8.133 6.172 1.06 1 98.94 106 GLY A CA 1
ATOM 813 C C . GLY A 1 106 ? 8.211 4.938 1.938 1 98.94 106 GLY A C 1
ATOM 814 O O . GLY A 1 106 ? 8.742 3.908 1.523 1 98.94 106 GLY A O 1
ATOM 815 N N . LEU A 1 107 ? 7.684 5.039 3.123 1 98.94 107 LEU A N 1
ATOM 816 C CA . LEU A 1 107 ? 7.664 3.9 4.035 1 98.94 107 LEU A CA 1
ATOM 817 C C . LEU A 1 107 ? 6.836 2.754 3.463 1 98.94 107 LEU A C 1
ATOM 819 O O . LEU A 1 107 ? 7.238 1.592 3.545 1 98.94 107 LEU A O 1
ATOM 823 N N . GLY A 1 108 ? 5.656 3.053 2.918 1 98.94 108 GLY A N 1
ATOM 824 C CA . GLY A 1 108 ? 4.879 2.023 2.246 1 98.94 108 GLY A CA 1
ATOM 825 C C . GLY A 1 108 ? 5.66 1.289 1.174 1 98.94 108 GLY A C 1
ATOM 826 O O . GLY A 1 108 ? 5.727 0.058 1.177 1 98.94 108 GLY A O 1
ATOM 827 N N . TRP A 1 109 ? 6.32 2.064 0.327 1 99 109 TRP A N 1
ATOM 828 C CA . TRP A 1 109 ? 7.094 1.474 -0.762 1 99 109 TRP A CA 1
ATOM 829 C C . TRP A 1 109 ? 8.273 0.677 -0.221 1 99 109 TRP A C 1
ATOM 831 O O . TRP A 1 109 ? 8.664 -0.338 -0.803 1 99 109 TRP A O 1
ATOM 841 N N . LEU A 1 110 ? 8.891 1.14 0.881 1 98.94 110 LEU A N 1
ATOM 842 C CA . LEU A 1 110 ? 10.039 0.448 1.453 1 98.94 110 LEU A CA 1
ATOM 843 C C . LEU A 1 110 ? 9.633 -0.921 1.991 1 98.94 110 LEU A C 1
ATOM 845 O O . LEU A 1 110 ? 10.336 -1.911 1.767 1 98.94 110 LEU A O 1
ATOM 849 N N . PHE A 1 111 ? 8.523 -1.001 2.674 1 98.94 111 PHE A N 1
ATOM 850 C CA . PHE A 1 111 ? 8.078 -2.25 3.279 1 98.94 111 PHE A CA 1
ATOM 851 C C . PHE A 1 111 ? 7.676 -3.256 2.209 1 98.94 111 PHE A C 1
ATOM 853 O O . PHE A 1 111 ? 7.758 -4.469 2.424 1 98.94 111 PHE A O 1
ATOM 860 N N . PHE A 1 112 ? 7.281 -2.799 1.04 1 98.94 112 PHE A N 1
ATOM 861 C CA . PHE A 1 112 ? 7.059 -3.709 -0.078 1 98.94 112 PHE A CA 1
ATOM 862 C C . PHE A 1 112 ? 8.383 -4.09 -0.733 1 98.94 112 PHE A C 1
ATOM 864 O O . PHE A 1 112 ? 8.68 -5.277 -0.901 1 98.94 112 PHE A O 1
ATOM 871 N N . SER A 1 113 ? 9.172 -3.07 -1.091 1 98.94 113 SER A N 1
ATOM 872 C CA . SER A 1 113 ? 10.281 -3.27 -2.012 1 98.94 113 SER A CA 1
ATOM 873 C C . SER A 1 113 ? 11.414 -4.051 -1.353 1 98.94 113 SER A C 1
ATOM 875 O O . SER A 1 113 ? 12.133 -4.801 -2.02 1 98.94 113 SER A O 1
ATOM 877 N N . VAL A 1 114 ? 11.57 -3.947 -0.078 1 98.94 114 VAL A N 1
ATOM 878 C CA . VAL A 1 114 ? 12.68 -4.629 0.583 1 98.94 114 VAL A CA 1
ATOM 879 C C . VAL A 1 114 ? 12.445 -6.137 0.557 1 98.94 114 VAL A C 1
ATOM 881 O O . VAL A 1 114 ? 13.289 -6.891 0.062 1 98.94 114 VAL A O 1
ATOM 884 N N . PRO A 1 115 ? 11.312 -6.676 1.036 1 98.94 115 PRO A N 1
ATOM 885 C CA . PRO A 1 115 ? 11.117 -8.117 0.862 1 98.94 115 PRO A CA 1
ATOM 886 C C . PRO A 1 115 ? 11.125 -8.539 -0.604 1 98.94 115 PRO A C 1
ATOM 888 O O . PRO A 1 115 ? 11.578 -9.641 -0.931 1 98.94 115 PRO A O 1
ATOM 891 N N . HIS A 1 116 ? 10.664 -7.699 -1.521 1 98.88 116 HIS A N 1
ATOM 892 C CA . HIS A 1 116 ? 10.594 -8.008 -2.945 1 98.88 116 HIS A CA 1
ATOM 893 C C . HIS A 1 116 ? 11.977 -8.234 -3.537 1 98.88 116 HIS A C 1
ATOM 895 O O . HIS A 1 116 ? 12.211 -9.234 -4.219 1 98.88 116 HIS A O 1
ATOM 901 N N . VAL A 1 117 ? 12.891 -7.32 -3.221 1 98.88 117 VAL A N 1
ATOM 902 C CA . VAL A 1 117 ? 14.234 -7.473 -3.773 1 98.88 117 VAL A CA 1
ATOM 903 C C . VAL A 1 117 ? 14.93 -8.664 -3.123 1 98.88 117 VAL A C 1
ATOM 905 O O . VAL A 1 117 ? 15.695 -9.375 -3.775 1 98.88 117 VAL A O 1
ATOM 908 N N . VAL A 1 118 ? 14.727 -8.898 -1.802 1 98.81 118 VAL A N 1
ATOM 909 C CA . VAL A 1 118 ? 15.289 -10.07 -1.127 1 98.81 118 VAL A CA 1
ATOM 910 C C . VAL A 1 118 ? 14.82 -11.344 -1.828 1 98.81 118 VAL A C 1
ATOM 912 O O . VAL A 1 118 ? 15.617 -12.25 -2.07 1 98.81 118 VAL A O 1
ATOM 915 N N . TYR A 1 119 ? 13.57 -11.406 -2.178 1 98.69 119 TYR A N 1
ATOM 916 C CA . TYR A 1 119 ? 13.055 -12.555 -2.916 1 98.69 119 TYR A CA 1
ATOM 917 C C . TYR A 1 119 ? 13.812 -12.742 -4.227 1 98.69 119 TYR A C 1
ATOM 919 O O . TYR A 1 119 ? 14.289 -13.844 -4.52 1 98.69 119 TYR A O 1
ATOM 927 N N . HIS A 1 120 ? 13.875 -11.703 -5.012 1 98.25 120 HIS A N 1
ATOM 928 C CA . HIS A 1 120 ? 14.5 -11.805 -6.328 1 98.25 120 HIS A CA 1
ATOM 929 C C . HIS A 1 120 ? 15.977 -12.18 -6.215 1 98.25 120 HIS A C 1
ATOM 931 O O . HIS A 1 120 ? 16.5 -12.922 -7.051 1 98.25 120 HIS A O 1
ATOM 937 N N . LEU A 1 121 ? 16.672 -11.664 -5.195 1 98 121 LEU A N 1
ATOM 938 C CA . LEU A 1 121 ? 18.078 -11.953 -4.992 1 98 121 LEU A CA 1
ATOM 939 C C . LEU A 1 121 ? 18.297 -13.438 -4.715 1 98 121 LEU A C 1
ATOM 941 O O . LEU A 1 121 ? 19.312 -14.016 -5.113 1 98 121 LEU A O 1
ATOM 945 N N . PHE A 1 122 ? 17.281 -14.094 -4.145 1 97.19 122 PHE A N 1
ATOM 946 C CA . PHE A 1 122 ? 17.516 -15.445 -3.652 1 97.19 122 PHE A CA 1
ATOM 947 C C . PHE A 1 122 ? 16.688 -16.453 -4.449 1 97.19 122 PHE A C 1
ATOM 949 O O . PHE A 1 122 ? 16.734 -17.656 -4.16 1 97.19 122 PHE A O 1
ATOM 956 N N . HIS A 1 123 ? 15.961 -15.984 -5.441 1 96.56 123 HIS A N 1
ATOM 957 C CA . HIS A 1 123 ? 15.141 -16.891 -6.238 1 96.56 123 HIS A CA 1
ATOM 958 C C . HIS A 1 123 ? 15.297 -16.594 -7.727 1 96.56 123 HIS A C 1
ATOM 960 O O . HIS A 1 123 ? 14.508 -15.844 -8.305 1 96.56 123 HIS A O 1
ATOM 966 N N . GLN A 1 124 ? 16.219 -17.156 -8.32 1 95.69 124 GLN A N 1
ATOM 967 C CA . GLN A 1 124 ? 16.359 -17.094 -9.773 1 95.69 124 GLN A CA 1
ATOM 968 C C . GLN A 1 124 ? 15.5 -18.141 -10.461 1 95.69 124 GLN A C 1
ATOM 970 O O . GLN A 1 124 ? 15.68 -19.344 -10.234 1 95.69 124 GLN A O 1
ATOM 975 N N . PRO A 1 125 ? 14.539 -17.656 -11.234 1 96.25 125 PRO A N 1
ATOM 976 C CA . PRO A 1 125 ? 13.703 -18.641 -11.93 1 96.25 125 PRO A CA 1
ATOM 977 C C . PRO A 1 125 ? 14.508 -19.531 -12.875 1 96.25 125 PRO A C 1
ATOM 979 O O . PRO A 1 125 ? 15.453 -19.062 -13.523 1 96.25 125 PRO A O 1
ATOM 982 N N . ASP A 1 126 ? 13.992 -20.719 -12.922 1 93 126 ASP A N 1
ATOM 983 C CA . ASP A 1 126 ? 14.625 -21.656 -13.844 1 93 126 ASP A CA 1
ATOM 984 C C . ASP A 1 126 ? 14.445 -21.234 -15.289 1 93 126 ASP A C 1
ATOM 986 O O . ASP A 1 126 ? 13.352 -20.797 -15.688 1 93 126 ASP A O 1
ATOM 990 N N . GLY A 1 127 ? 15.43 -21.203 -16.078 1 91.69 127 GLY A N 1
ATOM 991 C CA . GLY A 1 127 ? 15.344 -20.938 -17.5 1 91.69 127 GLY A CA 1
ATOM 992 C C . GLY A 1 127 ? 15.477 -19.469 -17.844 1 91.69 127 GLY A C 1
ATOM 993 O O . GLY A 1 127 ? 15.539 -19.094 -19.016 1 91.69 127 GLY A O 1
ATOM 994 N N . MET A 1 128 ? 15.391 -18.656 -16.797 1 94.31 128 MET A N 1
ATOM 995 C CA . MET A 1 128 ? 15.57 -17.219 -17.047 1 94.31 128 MET A CA 1
ATOM 996 C C . MET A 1 128 ? 17.016 -16.906 -17.391 1 94.31 128 MET A C 1
ATOM 998 O O . MET A 1 128 ? 17.938 -17.391 -16.719 1 94.31 128 MET A O 1
ATOM 1002 N N . SER A 1 129 ? 17.203 -16.047 -18.422 1 95.38 129 SER A N 1
ATOM 1003 C CA . SER A 1 129 ? 18.562 -15.656 -18.812 1 95.38 129 SER A CA 1
ATOM 1004 C C . SER A 1 129 ? 19.234 -14.828 -17.719 1 95.38 129 SER A C 1
ATOM 1006 O O . SER A 1 129 ? 18.547 -14.188 -16.906 1 95.38 129 SER A O 1
ATOM 1008 N N . THR A 1 130 ? 20.516 -14.844 -17.734 1 96.44 130 THR A N 1
ATOM 1009 C CA . THR A 1 130 ? 21.297 -14.07 -16.766 1 96.44 130 THR A CA 1
ATOM 1010 C C . THR A 1 130 ? 21 -12.578 -16.922 1 96.44 130 THR A C 1
ATOM 1012 O O . THR A 1 130 ? 20.891 -11.859 -15.922 1 96.44 130 THR A O 1
ATOM 1015 N N . VAL A 1 131 ? 20.938 -12.148 -18.141 1 97 131 VAL A N 1
ATOM 1016 C CA . VAL A 1 131 ? 20.656 -10.734 -18.391 1 97 131 VAL A CA 1
ATOM 1017 C C . VAL A 1 131 ? 19.297 -10.359 -17.812 1 97 131 VAL A C 1
ATOM 1019 O O . VAL A 1 131 ? 19.172 -9.359 -17.109 1 97 131 VAL A O 1
ATOM 1022 N N . SER A 1 132 ? 18.312 -11.18 -18.109 1 97 132 SER A N 1
ATOM 1023 C CA . SER A 1 132 ? 16.969 -10.922 -17.609 1 97 132 SER A CA 1
ATOM 1024 C C . SER A 1 132 ? 16.922 -10.953 -16.094 1 97 132 SER A C 1
ATOM 1026 O O . SER A 1 132 ? 16.297 -10.094 -15.469 1 97 132 SER A O 1
ATOM 1028 N N . PHE A 1 133 ? 17.578 -11.859 -15.547 1 97.69 133 PHE A N 1
ATOM 1029 C CA . PHE A 1 133 ? 17.641 -11.961 -14.094 1 97.69 133 PHE A CA 1
ATOM 1030 C C . PHE A 1 133 ? 18.312 -10.727 -13.5 1 97.69 133 PHE A C 1
ATOM 1032 O O . PHE A 1 133 ? 17.781 -10.133 -12.547 1 97.69 133 PHE A O 1
ATOM 1039 N N . THR A 1 134 ? 19.453 -10.344 -14.031 1 98.12 134 THR A N 1
ATOM 1040 C CA . THR A 1 134 ? 20.188 -9.18 -13.547 1 98.12 134 THR A CA 1
ATOM 1041 C C . THR A 1 134 ? 19.328 -7.926 -13.625 1 98.12 134 THR A C 1
ATOM 1043 O O . THR A 1 134 ? 19.25 -7.145 -12.68 1 98.12 134 THR A O 1
ATOM 1046 N N . LEU A 1 135 ? 18.609 -7.754 -14.727 1 98.19 135 LEU A N 1
ATOM 1047 C CA . LEU A 1 135 ? 17.734 -6.594 -14.891 1 98.19 135 LEU A CA 1
ATOM 1048 C C . LEU A 1 135 ? 16.594 -6.629 -13.891 1 98.19 135 LEU A C 1
ATOM 1050 O O . LEU A 1 135 ? 16.172 -5.59 -13.375 1 98.19 135 LEU A O 1
ATOM 1054 N N . SER A 1 136 ? 16.062 -7.828 -13.648 1 97.94 136 SER A N 1
ATOM 1055 C CA . SER A 1 136 ? 14.969 -7.941 -12.68 1 97.94 136 SER A CA 1
ATOM 1056 C C . SER A 1 136 ? 15.438 -7.555 -11.281 1 97.94 136 SER A C 1
ATOM 1058 O O . SER A 1 136 ? 14.719 -6.871 -10.547 1 97.94 136 SER A O 1
ATOM 1060 N N . VAL A 1 137 ? 16.625 -7.953 -10.891 1 98.56 137 VAL A N 1
ATOM 1061 C CA . VAL A 1 137 ? 17.188 -7.633 -9.586 1 98.56 137 VAL A CA 1
ATOM 1062 C C . VAL A 1 137 ? 17.469 -6.133 -9.5 1 98.56 137 VAL A C 1
ATOM 1064 O O . VAL A 1 137 ? 17.156 -5.492 -8.492 1 98.56 137 VAL A O 1
ATOM 1067 N N . LEU A 1 138 ? 18.016 -5.598 -10.586 1 98.75 138 LEU A N 1
ATOM 1068 C CA . LEU A 1 138 ? 18.312 -4.168 -10.609 1 98.75 138 LEU A CA 1
ATOM 1069 C C . LEU A 1 138 ? 17.031 -3.348 -10.523 1 98.75 138 LEU A C 1
ATOM 1071 O O . LEU A 1 138 ? 16.984 -2.342 -9.812 1 98.75 138 LEU A O 1
ATOM 1075 N N . ALA A 1 139 ? 16.031 -3.748 -11.266 1 98.44 139 ALA A N 1
ATOM 1076 C CA . ALA A 1 139 ? 14.742 -3.057 -11.211 1 98.44 139 ALA A CA 1
ATOM 1077 C C . ALA A 1 139 ? 14.148 -3.111 -9.805 1 98.44 139 ALA A C 1
ATOM 1079 O O . ALA A 1 139 ? 13.625 -2.113 -9.305 1 98.44 139 ALA A O 1
ATOM 1080 N N . SER A 1 140 ? 14.227 -4.297 -9.203 1 98.56 140 SER A N 1
ATOM 1081 C CA . SER A 1 140 ? 13.711 -4.445 -7.848 1 98.56 140 SER A CA 1
ATOM 1082 C C . SER A 1 140 ? 14.516 -3.613 -6.855 1 98.56 140 SER A C 1
ATOM 1084 O O . SER A 1 140 ? 13.953 -3.008 -5.941 1 98.56 140 SER A O 1
ATOM 1086 N N . ALA A 1 141 ? 15.852 -3.496 -7.008 1 98.88 141 ALA A N 1
ATOM 1087 C CA . ALA A 1 141 ? 16.719 -2.693 -6.152 1 98.88 141 ALA A CA 1
ATOM 1088 C C . ALA A 1 141 ? 16.438 -1.204 -6.328 1 98.88 141 ALA A C 1
ATOM 1090 O O . ALA A 1 141 ? 16.531 -0.431 -5.375 1 98.88 141 ALA A O 1
ATOM 1091 N N . LEU A 1 142 ? 16.156 -0.851 -7.555 1 98.88 142 LEU A N 1
ATOM 1092 C CA . LEU A 1 142 ? 15.82 0.544 -7.824 1 98.88 142 LEU A CA 1
ATOM 1093 C C . LEU A 1 142 ? 14.594 0.974 -7.035 1 98.88 142 LEU A C 1
ATOM 1095 O O . LEU A 1 142 ? 14.531 2.1 -6.535 1 98.88 142 LEU A O 1
ATOM 1099 N N . LEU A 1 143 ? 13.633 0.09 -6.91 1 98.88 143 LEU A N 1
ATOM 1100 C CA . LEU A 1 143 ? 12.445 0.41 -6.121 1 98.88 143 LEU A CA 1
ATOM 1101 C C . LEU A 1 143 ? 12.82 0.688 -4.668 1 98.88 143 LEU A C 1
ATOM 1103 O O . LEU A 1 143 ? 12.297 1.621 -4.059 1 98.88 143 LEU A O 1
ATOM 1107 N N . VAL A 1 144 ? 13.703 -0.065 -4.129 1 98.94 144 VAL A N 1
ATOM 1108 C CA . VAL A 1 144 ? 14.172 0.152 -2.766 1 98.94 144 VAL A CA 1
ATOM 1109 C C . VAL A 1 144 ? 14.859 1.513 -2.666 1 98.94 144 VAL A C 1
ATOM 1111 O O . VAL A 1 144 ? 14.602 2.273 -1.729 1 98.94 144 VAL A O 1
ATOM 1114 N N . ALA A 1 145 ? 15.711 1.817 -3.613 1 98.94 145 ALA A N 1
ATOM 1115 C CA . ALA A 1 145 ? 16.469 3.07 -3.604 1 98.94 145 ALA A CA 1
ATOM 1116 C C . ALA A 1 145 ? 15.523 4.273 -3.66 1 98.94 145 ALA A C 1
ATOM 1118 O O . ALA A 1 145 ? 15.711 5.242 -2.922 1 98.94 145 ALA A O 1
ATOM 1119 N N . LEU A 1 146 ? 14.562 4.211 -4.531 1 98.94 146 LEU A N 1
ATOM 1120 C CA . LEU A 1 146 ? 13.602 5.297 -4.66 1 98.94 146 LEU A CA 1
ATOM 1121 C C . LEU A 1 146 ? 12.773 5.449 -3.385 1 98.94 146 LEU A C 1
ATOM 1123 O O . LEU A 1 146 ? 12.547 6.566 -2.922 1 98.94 146 LEU A O 1
ATOM 1127 N N . ALA A 1 147 ? 12.359 4.34 -2.842 1 98.94 147 ALA A N 1
ATOM 1128 C CA . ALA A 1 147 ? 11.602 4.379 -1.594 1 98.94 147 ALA A CA 1
ATOM 1129 C C . ALA A 1 147 ? 12.422 5.004 -0.471 1 98.94 147 ALA A C 1
ATOM 1131 O O . ALA A 1 147 ? 11.93 5.863 0.263 1 98.94 147 ALA A O 1
ATOM 1132 N N . ALA A 1 148 ? 13.648 4.602 -0.333 1 98.94 148 ALA A N 1
ATOM 1133 C CA . ALA A 1 148 ? 14.547 5.148 0.683 1 98.94 148 ALA A CA 1
ATOM 1134 C C . ALA A 1 148 ? 14.766 6.645 0.475 1 98.94 148 ALA A C 1
ATOM 1136 O O . ALA A 1 148 ? 14.805 7.41 1.438 1 98.94 148 ALA A O 1
ATOM 1137 N N . ALA A 1 149 ? 14.945 7.004 -0.771 1 98.88 149 ALA A N 1
ATOM 1138 C CA . ALA A 1 149 ? 15.109 8.422 -1.078 1 98.88 149 ALA A CA 1
ATOM 1139 C C . ALA A 1 149 ? 13.891 9.227 -0.62 1 98.88 149 ALA A C 1
ATOM 1141 O O . ALA A 1 149 ? 14.039 10.328 -0.079 1 98.88 149 ALA A O 1
ATOM 1142 N N . CYS A 1 150 ? 12.758 8.68 -0.839 1 98.44 150 CYS A N 1
ATOM 1143 C CA . CYS A 1 150 ? 11.523 9.359 -0.458 1 98.44 150 CYS A CA 1
ATOM 1144 C C . CYS A 1 150 ? 11.461 9.578 1.049 1 98.44 150 CYS A C 1
ATOM 1146 O O . CYS A 1 150 ? 10.891 10.57 1.515 1 98.44 150 CYS A O 1
ATOM 1148 N N . VAL A 1 151 ? 12.062 8.727 1.84 1 98.75 151 VAL A N 1
ATOM 1149 C CA . VAL A 1 151 ? 12.055 8.797 3.297 1 98.75 151 VAL A CA 1
ATOM 1150 C C . VAL A 1 151 ? 13.164 9.727 3.777 1 98.75 151 VAL A C 1
ATOM 1152 O O . VAL A 1 151 ? 12.969 10.508 4.715 1 98.75 151 VAL A O 1
ATOM 1155 N N . LEU A 1 152 ? 14.289 9.75 3.07 1 98.5 152 LEU A N 1
ATOM 1156 C CA . LEU A 1 152 ? 15.492 10.352 3.629 1 98.5 152 LEU A CA 1
ATOM 1157 C C . LEU A 1 152 ? 15.711 11.758 3.066 1 98.5 152 LEU A C 1
ATOM 1159 O O . LEU A 1 152 ? 16.344 12.594 3.709 1 98.5 152 LEU A O 1
ATOM 1163 N N . LEU A 1 153 ? 15.219 12.07 1.907 1 97.56 153 LEU A N 1
ATOM 1164 C CA . LEU A 1 153 ? 15.555 13.312 1.217 1 97.56 153 LEU A CA 1
ATOM 1165 C C . LEU A 1 153 ? 14.852 14.5 1.862 1 97.56 153 LEU A C 1
ATOM 1167 O O . LEU A 1 153 ? 15.438 15.578 1.998 1 97.56 153 LEU A O 1
ATOM 1171 N N . PRO A 1 154 ? 13.523 14.367 2.236 1 96.06 154 PRO A N 1
ATOM 1172 C CA . PRO A 1 154 ? 12.844 15.539 2.791 1 96.06 154 PRO A CA 1
ATOM 1173 C C . PRO A 1 154 ? 13.555 16.109 4.02 1 96.06 154 PRO A C 1
ATOM 1175 O O . PRO A 1 154 ? 14.016 15.352 4.871 1 96.06 154 PRO A O 1
ATOM 1178 N N . PRO A 1 155 ? 13.68 17.438 4.027 1 91.88 155 PRO A N 1
ATOM 1179 C CA . PRO A 1 155 ? 14.211 18.031 5.254 1 91.88 155 PRO A CA 1
ATOM 1180 C C . PRO A 1 155 ? 13.328 17.766 6.469 1 91.88 155 PRO A C 1
ATOM 1182 O O . PRO A 1 155 ? 12.156 17.406 6.316 1 91.88 155 PRO A O 1
ATOM 1185 N N . ARG A 1 156 ? 13.922 17.938 7.562 1 89.94 156 ARG A N 1
ATOM 1186 C CA . ARG A 1 156 ? 13.164 17.734 8.789 1 89.94 156 ARG A CA 1
ATOM 1187 C C . ARG A 1 156 ? 12.023 18.734 8.914 1 89.94 156 ARG A C 1
ATOM 1189 O O . ARG A 1 156 ? 12.133 19.875 8.438 1 89.94 156 ARG A O 1
ATOM 1196 N N . GLY A 1 157 ? 10.992 18.266 9.523 1 89.75 157 GLY A N 1
ATOM 1197 C CA . GLY A 1 157 ? 9.805 19.094 9.672 1 89.75 157 GLY A CA 1
ATOM 1198 C C . GLY A 1 157 ? 8.734 18.812 8.633 1 89.75 157 GLY A C 1
ATOM 1199 O O . GLY A 1 157 ? 8.977 18.062 7.688 1 89.75 157 GLY A O 1
ATOM 1200 N N . ASP A 1 158 ? 7.582 19.25 8.828 1 91.62 158 ASP A N 1
ATOM 1201 C CA . ASP A 1 158 ? 6.492 19.109 7.863 1 91.62 158 ASP A CA 1
ATOM 1202 C C . ASP A 1 158 ? 6.336 20.375 7.023 1 91.62 158 ASP A C 1
ATOM 1204 O O . ASP A 1 158 ? 5.633 21.297 7.418 1 91.62 158 ASP A O 1
ATOM 1208 N N . ILE A 1 159 ? 7.031 20.422 5.934 1 90.81 159 ILE A N 1
ATOM 1209 C CA . ILE A 1 159 ? 7.027 21.609 5.09 1 90.81 159 ILE A CA 1
ATOM 1210 C C . ILE A 1 159 ? 6.551 21.25 3.686 1 90.81 159 ILE A C 1
ATOM 1212 O O . ILE A 1 159 ? 6.691 20.094 3.256 1 90.81 159 ILE A O 1
ATOM 1216 N N . PRO A 1 160 ? 5.859 22.203 3.035 1 93.81 160 PRO A N 1
ATOM 1217 C CA . PRO A 1 160 ? 5.414 21.938 1.665 1 93.81 160 PRO A CA 1
ATOM 1218 C C . PRO A 1 160 ? 6.566 21.641 0.714 1 93.81 160 PRO A C 1
ATOM 1220 O O . PRO A 1 160 ? 7.637 22.25 0.819 1 93.81 160 PRO A O 1
ATOM 1223 N N . MET A 1 161 ? 6.355 20.688 -0.108 1 93.81 161 MET A N 1
ATOM 1224 C CA . MET A 1 161 ? 7.387 20.297 -1.066 1 93.81 161 MET A CA 1
ATOM 1225 C C . MET A 1 161 ? 7.445 21.281 -2.229 1 93.81 161 MET A C 1
ATOM 1227 O O . MET A 1 161 ? 8.461 21.375 -2.924 1 93.81 161 MET A O 1
ATOM 1231 N N . SER A 1 162 ? 6.391 21.953 -2.404 1 88.31 162 SER A N 1
ATOM 1232 C CA . SER A 1 162 ? 6.367 22.969 -3.449 1 88.31 162 SER A CA 1
ATOM 1233 C C . SER A 1 162 ? 6.961 24.281 -2.953 1 88.31 162 SER A C 1
ATOM 1235 O O . SER A 1 162 ? 7.004 24.531 -1.747 1 88.31 162 SER A O 1
ATOM 1237 N N . ASP A 1 163 ? 7.781 25 -3.748 1 68.56 163 ASP A N 1
ATOM 1238 C CA . ASP A 1 163 ? 8.523 26.219 -3.459 1 68.56 163 ASP A CA 1
ATOM 1239 C C . ASP A 1 163 ? 7.656 27.234 -2.717 1 68.56 163 ASP A C 1
ATOM 1241 O O . ASP A 1 163 ? 6.641 27.688 -3.244 1 68.56 163 ASP A O 1
ATOM 1245 N N . PRO A 1 164 ? 8.031 27.203 -1.327 1 55.53 164 PRO A N 1
ATOM 1246 C CA . PRO A 1 164 ? 7.363 28.312 -0.644 1 55.53 164 PRO A CA 1
ATOM 1247 C C . PRO A 1 164 ? 7.695 29.672 -1.261 1 55.53 164 PRO A C 1
ATOM 1249 O O . PRO A 1 164 ? 8.789 29.844 -1.808 1 55.53 164 PRO A O 1
ATOM 1252 N N . SER A 1 165 ? 6.738 30.188 -1.758 1 53.78 165 SER A N 1
ATOM 1253 C CA . SER A 1 165 ? 6.984 31.531 -2.266 1 53.78 165 SER A CA 1
ATOM 1254 C C . SER A 1 165 ? 7.957 32.312 -1.369 1 53.78 165 SER A C 1
ATOM 1256 O O . SER A 1 165 ? 7.934 32.156 -0.147 1 53.78 165 SER A O 1
ATOM 1258 N N . PRO A 1 166 ? 9.031 32.781 -1.998 1 49 166 PRO A N 1
ATOM 1259 C CA . PRO A 1 166 ? 9.977 33.594 -1.201 1 49 166 PRO A CA 1
ATOM 1260 C C . PRO A 1 166 ? 9.281 34.594 -0.293 1 49 166 PRO A C 1
ATOM 1262 O O . PRO A 1 166 ? 8.234 35.125 -0.653 1 49 166 PRO A O 1
ATOM 1265 N N . ILE A 1 167 ? 9.477 34.406 0.925 1 48.31 167 ILE A N 1
ATOM 1266 C CA . ILE A 1 167 ? 9 35.469 1.818 1 48.31 167 ILE A CA 1
ATOM 1267 C C . ILE A 1 167 ? 9.883 36.719 1.673 1 48.31 167 ILE A C 1
ATOM 1269 O O . ILE A 1 167 ? 11.102 36.625 1.825 1 48.31 167 ILE A O 1
ATOM 1273 N N . THR A 1 168 ? 9.516 37.656 0.929 1 47.16 168 THR A N 1
ATOM 1274 C CA . THR A 1 168 ? 10.219 38.938 0.863 1 47.16 168 THR A CA 1
ATOM 1275 C C . THR A 1 168 ? 9.992 39.75 2.139 1 47.16 168 THR A C 1
ATOM 1277 O O . THR A 1 168 ? 8.859 40.125 2.455 1 47.16 168 THR A O 1
ATOM 1280 N N . VAL A 1 169 ? 11.008 39.688 3.023 1 49.03 169 VAL A N 1
ATOM 1281 C CA . VAL A 1 169 ? 10.953 40.531 4.207 1 49.03 169 VAL A CA 1
ATOM 1282 C C . VAL A 1 169 ? 11.477 41.938 3.873 1 49.03 169 VAL A C 1
ATOM 1284 O O . VAL A 1 169 ? 12.633 42.094 3.475 1 49.03 169 VAL A O 1
ATOM 1287 N N . ARG A 1 170 ? 10.641 42.969 3.83 1 49.78 170 ARG A N 1
ATOM 1288 C CA . ARG A 1 170 ? 11.008 44.375 3.596 1 49.78 170 ARG A CA 1
ATOM 1289 C C . ARG A 1 170 ? 11.297 45.094 4.91 1 49.78 170 ARG A C 1
ATOM 1291 O O . ARG A 1 170 ? 10.5 45.031 5.848 1 49.78 170 ARG A O 1
ATOM 1298 N N . PHE A 1 171 ? 12.555 45.344 5.172 1 55.28 171 PHE A N 1
ATOM 1299 C CA . PHE A 1 171 ? 12.922 46.156 6.332 1 55.28 171 PHE A CA 1
ATOM 1300 C C . PHE A 1 171 ? 12.492 47.594 6.141 1 55.28 171 PHE A C 1
ATOM 1302 O O . PHE A 1 171 ? 12.656 48.188 5.059 1 55.28 171 PHE A O 1
ATOM 1309 N N . PRO A 1 172 ? 11.75 48.188 7.059 1 55.66 172 PRO A N 1
ATOM 1310 C CA . PRO A 1 172 ? 11.305 49.594 6.938 1 55.66 172 PRO A CA 1
ATOM 1311 C C . PRO A 1 172 ? 12.461 50.562 6.777 1 55.66 172 PRO A C 1
ATOM 1313 O O . PRO A 1 172 ? 13.547 50.344 7.312 1 55.66 172 PRO A O 1
ATOM 1316 N N . ARG A 1 173 ? 12.602 51.406 5.805 1 57.72 173 ARG A N 1
ATOM 1317 C CA . ARG A 1 173 ? 13.586 52.469 5.566 1 57.72 173 ARG A CA 1
ATOM 1318 C C . ARG A 1 173 ? 13.672 53.406 6.762 1 57.72 173 ARG A C 1
ATOM 1320 O O . ARG A 1 173 ? 12.656 53.875 7.25 1 57.72 173 ARG A O 1
ATOM 1327 N N . ARG A 1 174 ? 14.625 53.312 7.516 1 57.03 174 ARG A N 1
ATOM 1328 C CA . ARG A 1 174 ? 14.883 54.312 8.562 1 57.03 174 ARG A CA 1
ATOM 1329 C C . ARG A 1 174 ? 14.727 55.719 8.031 1 57.03 174 ARG A C 1
ATOM 1331 O O . ARG A 1 174 ? 15.367 56.094 7.039 1 57.03 174 ARG A O 1
ATOM 1338 N N . LYS A 1 175 ? 13.688 56.438 8.344 1 57.5 175 LYS A N 1
ATOM 1339 C CA . LYS A 1 175 ? 13.586 57.844 8.07 1 57.5 175 LYS A CA 1
ATOM 1340 C C . LYS A 1 175 ? 14.781 58.625 8.633 1 57.5 175 LYS A C 1
ATOM 1342 O O . LYS A 1 175 ? 15.102 58.469 9.812 1 57.5 175 LYS A O 1
ATOM 1347 N N . ARG A 1 176 ? 15.703 59 7.871 1 55.28 176 ARG A N 1
ATOM 1348 C CA . ARG A 1 176 ? 16.672 60 8.281 1 55.28 176 ARG A CA 1
ATOM 1349 C C . ARG A 1 176 ? 15.977 61.25 8.828 1 55.28 176 ARG A C 1
ATOM 1351 O O . ARG A 1 176 ? 15.141 61.844 8.148 1 55.28 176 ARG A O 1
ATOM 1358 N N . GLY A 1 177 ? 15.766 61.312 10.102 1 42.53 177 GLY A N 1
ATOM 1359 C CA . GLY A 1 177 ? 15.602 62.656 10.672 1 42.53 177 GLY A CA 1
ATOM 1360 C C . GLY A 1 177 ? 16.828 63.531 10.492 1 42.53 177 GLY A C 1
ATOM 1361 O O . GLY A 1 177 ? 17.922 63.031 10.266 1 42.53 177 GLY A O 1
ATOM 1362 N N . MET B 1 1 ? -29.828 18.156 11.844 1 26.17 1 MET B N 1
ATOM 1363 C CA . MET B 1 1 ? -28.484 18.562 12.273 1 26.17 1 MET B CA 1
ATOM 1364 C C . MET B 1 1 ? -28.562 19.516 13.477 1 26.17 1 MET B C 1
ATOM 1366 O O . MET B 1 1 ? -28.984 20.656 13.336 1 26.17 1 MET B O 1
ATOM 1370 N N . ARG B 1 2 ? -28.984 19.062 14.719 1 32.94 2 ARG B N 1
ATOM 1371 C CA . ARG B 1 2 ? -29.469 19.969 15.766 1 32.94 2 ARG B CA 1
ATOM 1372 C C . ARG B 1 2 ? -28.312 20.578 16.547 1 32.94 2 ARG B C 1
ATOM 1374 O O . ARG B 1 2 ? -27.438 19.844 17.047 1 32.94 2 ARG B O 1
ATOM 1381 N N . ILE B 1 3 ? -27.797 21.734 16.109 1 42.16 3 ILE B N 1
ATOM 1382 C CA . ILE B 1 3 ? -26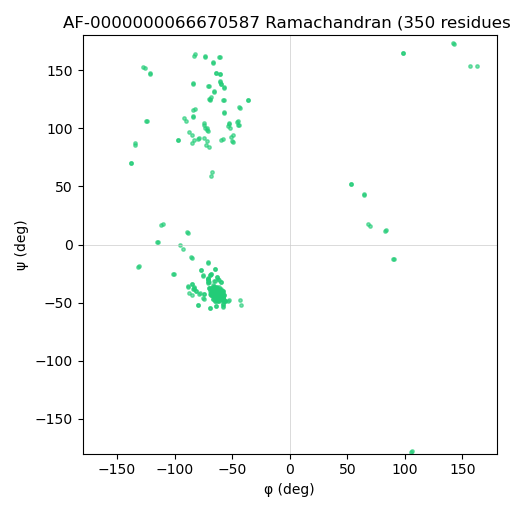.875 22.594 16.828 1 42.16 3 ILE B CA 1
ATOM 1383 C C . ILE B 1 3 ? -27.516 23.047 18.141 1 42.16 3 ILE B C 1
ATOM 1385 O O . ILE B 1 3 ? -28.594 23.656 18.141 1 42.16 3 ILE B O 1
ATOM 1389 N N . SER B 1 4 ? -27.328 22.297 19.234 1 44.47 4 SER B N 1
ATOM 1390 C CA . SER B 1 4 ? -27.859 22.953 20.422 1 44.47 4 SER B CA 1
ATOM 1391 C C . SER B 1 4 ? -26.828 23.875 21.047 1 44.47 4 SER B C 1
ATOM 1393 O O . SER B 1 4 ? -25.656 23.516 21.172 1 44.47 4 SER B O 1
ATOM 1395 N N . VAL B 1 5 ? -26.859 25.109 20.766 1 49.69 5 VAL B N 1
ATOM 1396 C CA . VAL B 1 5 ? -26.125 26.219 21.375 1 49.69 5 VAL B CA 1
ATOM 1397 C C . VAL B 1 5 ? -26.703 26.5 22.766 1 49.69 5 VAL B C 1
ATOM 1399 O O . VAL B 1 5 ? -27.891 26.766 22.906 1 49.69 5 VAL B O 1
ATOM 1402 N N . GLU B 1 6 ? -26.234 25.797 23.781 1 47.81 6 GLU B N 1
ATOM 1403 C CA . GLU B 1 6 ? -26.703 26.234 25.094 1 47.81 6 GLU B CA 1
ATOM 1404 C C . GLU B 1 6 ? -25.922 27.453 25.578 1 47.81 6 GLU B C 1
ATOM 1406 O O . GLU B 1 6 ? -24.688 27.453 25.609 1 47.81 6 GLU B O 1
ATOM 1411 N N . GLY B 1 7 ? -26.438 28.609 25.25 1 46.03 7 GLY B N 1
ATOM 1412 C CA . GLY B 1 7 ? -26 29.891 25.781 1 46.03 7 GLY B CA 1
ATOM 1413 C C . GLY B 1 7 ? -25.922 29.906 27.297 1 46.03 7 GLY B C 1
ATOM 1414 O O . GLY B 1 7 ? -26.891 29.562 27.984 1 46.03 7 GLY B O 1
ATOM 1415 N N . THR B 1 8 ? -24.766 29.531 27.969 1 47.34 8 THR B N 1
ATOM 1416 C CA . THR B 1 8 ? -24.719 29.922 29.375 1 47.34 8 THR B CA 1
ATOM 1417 C C . THR B 1 8 ? -24.25 31.359 29.531 1 47.34 8 THR B C 1
ATOM 1419 O O . THR B 1 8 ? -23.812 31.984 28.562 1 47.34 8 THR B O 1
ATOM 1422 N N . GLN B 1 9 ? -24.406 32.125 30.609 1 48.28 9 GLN B N 1
ATOM 1423 C CA . GLN B 1 9 ? -23.969 33.5 30.891 1 48.28 9 GLN B CA 1
ATOM 1424 C C . GLN B 1 9 ? -22.547 33.75 30.422 1 48.28 9 GLN B C 1
ATOM 1426 O O . GLN B 1 9 ? -22.219 34.812 29.953 1 48.28 9 GLN B O 1
ATOM 1431 N N . GLU B 1 10 ? -21.562 32.875 30.719 1 48.09 10 GLU B N 1
ATOM 1432 C CA . GLU B 1 10 ? -20.125 33.125 30.656 1 48.09 10 GLU B CA 1
ATOM 1433 C C . GLU B 1 10 ? -19.547 32.656 29.312 1 48.09 10 GLU B C 1
ATOM 1435 O O . GLU B 1 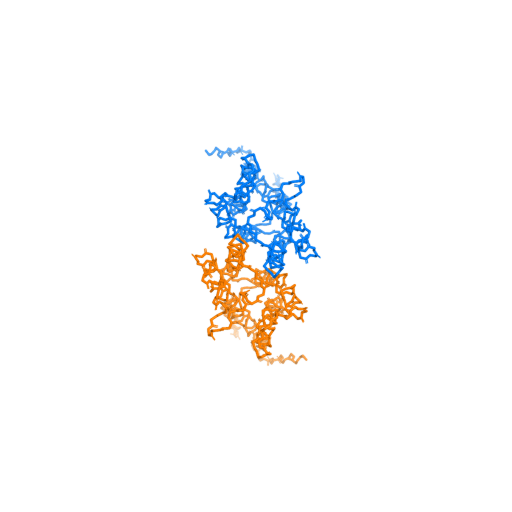10 ? -18.375 32.938 29.016 1 48.09 10 GLU B O 1
ATOM 1440 N N . GLY B 1 11 ? -20.25 32.156 28.469 1 48.06 11 GLY B N 1
ATOM 1441 C CA . GLY B 1 11 ? -19.766 31.766 27.156 1 48.06 11 GLY B CA 1
ATOM 1442 C C . GLY B 1 11 ? -20.609 30.703 26.5 1 48.06 11 GLY B C 1
ATOM 1443 O O . GLY B 1 11 ? -21.641 30.297 27.047 1 48.06 11 GLY B O 1
ATOM 1444 N N . LEU B 1 12 ? -20.719 30.531 25.219 1 51.28 12 LEU B N 1
ATOM 1445 C CA . LEU B 1 12 ? -21.438 29.625 24.344 1 51.28 12 LEU B CA 1
ATOM 1446 C C . LEU B 1 12 ? -20.797 28.234 24.328 1 51.28 12 LEU B C 1
ATOM 1448 O O . LEU B 1 12 ? -19.578 28.109 24.203 1 51.28 12 LEU B O 1
ATOM 1452 N N . ARG B 1 13 ? -21.344 27.219 25.016 1 46.56 13 ARG B N 1
ATOM 1453 C CA . ARG B 1 13 ? -20.859 25.844 25.016 1 46.56 13 ARG B CA 1
ATOM 1454 C C . ARG B 1 13 ? -21.203 25.141 23.719 1 46.56 13 ARG B C 1
ATOM 1456 O O . ARG B 1 13 ? -22.375 24.969 23.391 1 46.56 13 ARG B O 1
ATOM 1463 N N . VAL B 1 14 ? -20.359 25.156 22.703 1 50.38 14 VAL B N 1
ATOM 1464 C CA . VAL B 1 14 ? -20.328 24.297 21.531 1 50.38 14 VAL B CA 1
ATOM 1465 C C . VAL B 1 14 ? -19.969 22.875 21.938 1 50.38 14 VAL B C 1
ATOM 1467 O O . VAL B 1 14 ? -18.828 22.578 22.312 1 50.38 14 VAL B O 1
ATOM 1470 N N . ARG B 1 15 ? -20.734 22.109 22.766 1 53.59 15 ARG B N 1
ATOM 1471 C CA . ARG B 1 15 ? -20.406 20.812 23.359 1 53.59 15 ARG B CA 1
ATOM 1472 C C . ARG B 1 15 ? -20.734 19.672 22.391 1 53.59 15 ARG B C 1
ATOM 1474 O O . ARG B 1 15 ? -19.938 18.75 22.234 1 53.59 15 ARG B O 1
ATOM 1481 N N . MET B 1 16 ? -21.828 19.672 21.719 1 54.25 16 MET B N 1
ATOM 1482 C CA . MET B 1 16 ? -22.266 18.516 20.953 1 54.25 16 MET B CA 1
ATOM 1483 C C . MET B 1 16 ? -21.359 18.266 19.75 1 54.25 16 MET B C 1
ATOM 1485 O O . MET B 1 16 ? -20.984 17.125 19.484 1 54.25 16 MET B O 1
ATOM 1489 N N . ARG B 1 17 ? -20.953 19.344 19.047 1 62.53 17 ARG B N 1
ATOM 1490 C CA . ARG B 1 17 ? -20.078 19.219 17.875 1 62.53 17 ARG B CA 1
ATOM 1491 C C . ARG B 1 17 ? -18.719 18.672 18.281 1 62.53 17 ARG B C 1
ATOM 1493 O O . ARG B 1 17 ? -18.141 17.844 17.562 1 62.53 17 ARG B O 1
ATOM 1500 N N . PHE B 1 18 ? -18.547 18.875 19.531 1 69.81 18 PHE B N 1
ATOM 1501 C CA . PHE B 1 18 ? -17.219 18.453 20 1 69.81 18 PHE B CA 1
ATOM 1502 C C . PHE B 1 18 ? -17.219 16.969 20.312 1 69.81 18 PHE B C 1
ATOM 1504 O O . PHE B 1 18 ? -16.266 16.266 19.969 1 69.81 18 PHE B O 1
ATOM 1511 N N . GLU B 1 19 ? -18.406 16.531 20.906 1 77.19 19 GLU B N 1
ATOM 1512 C CA . GLU B 1 19 ? -18.484 15.109 21.234 1 77.19 19 GLU B CA 1
ATOM 1513 C C . GLU B 1 19 ? -18.547 14.258 19.969 1 77.19 19 GLU B C 1
ATOM 1515 O O . GLU B 1 19 ? -17.953 13.188 19.906 1 77.19 19 GLU B O 1
ATOM 1520 N N . GLN B 1 20 ? -19.328 14.758 19.047 1 79.31 20 GLN B N 1
ATOM 1521 C CA . GLN B 1 20 ? -19.438 14.047 17.781 1 79.31 20 GLN B CA 1
ATOM 1522 C C . GLN B 1 20 ? -18.078 13.992 17.078 1 79.31 20 GLN B C 1
ATOM 1524 O O . GLN B 1 20 ? -17.703 12.961 16.516 1 79.31 20 GLN B O 1
ATOM 1529 N N . TYR B 1 21 ? -17.359 15.047 17.125 1 83.38 21 TYR B N 1
ATOM 1530 C CA . TYR B 1 21 ? -16.031 15.094 16.547 1 83.38 21 TYR B CA 1
ATOM 1531 C C . TYR B 1 21 ? -15.102 14.102 17.234 1 83.38 21 TYR B C 1
ATOM 1533 O O . TYR B 1 21 ? -14.375 13.352 16.578 1 83.38 21 TYR B O 1
ATOM 1541 N N . ARG B 1 22 ? -15.219 14.062 18.484 1 87.69 22 ARG B N 1
ATOM 1542 C CA . ARG B 1 22 ? -14.352 13.172 19.25 1 87.69 22 ARG B CA 1
ATOM 1543 C C . ARG B 1 22 ? -14.641 11.711 18.922 1 87.69 22 ARG B C 1
ATOM 1545 O O . ARG B 1 22 ? -13.719 10.906 18.812 1 87.69 22 ARG B O 1
ATOM 1552 N N . ARG B 1 23 ? -15.906 11.391 18.812 1 91.62 23 ARG B N 1
ATOM 1553 C CA . ARG B 1 23 ? -16.297 10.023 18.484 1 91.62 23 ARG B CA 1
ATOM 1554 C C . ARG B 1 23 ? -15.805 9.617 17.109 1 91.62 23 ARG B C 1
ATOM 1556 O O . ARG B 1 23 ? -15.336 8.492 16.906 1 91.62 23 ARG B O 1
ATOM 1563 N N . ARG B 1 24 ? -15.906 10.508 16.203 1 95.25 24 ARG B N 1
ATOM 1564 C CA . ARG B 1 24 ? -15.461 10.242 14.844 1 95.25 24 ARG B CA 1
ATOM 1565 C C . ARG B 1 24 ? -13.945 10.062 14.789 1 95.25 24 ARG B C 1
ATOM 1567 O O . ARG B 1 24 ? -13.445 9.211 14.055 1 95.25 24 ARG B O 1
ATOM 1574 N N . LEU B 1 25 ? -13.258 10.852 15.586 1 96.19 25 LEU B N 1
ATOM 1575 C CA . LEU B 1 25 ? -11.805 10.734 15.625 1 96.19 25 LEU B CA 1
ATOM 1576 C C . LEU B 1 25 ? -11.383 9.422 16.281 1 96.19 25 LEU B C 1
ATOM 1578 O O . LEU B 1 25 ? -10.469 8.75 15.789 1 96.19 25 LEU B O 1
ATOM 1582 N N . LEU B 1 26 ? -12.055 9.078 17.375 1 96.12 26 LEU B N 1
ATOM 1583 C CA . LEU B 1 26 ? -11.773 7.801 18.031 1 96.12 26 LEU B CA 1
ATOM 1584 C C . LEU B 1 26 ? -12.078 6.633 17.094 1 96.12 26 LEU B C 1
ATOM 1586 O O . LEU B 1 26 ? -11.305 5.68 17 1 96.12 26 LEU B O 1
ATOM 1590 N N . ALA B 1 27 ? -13.242 6.719 16.422 1 97.69 27 ALA B N 1
ATOM 1591 C CA . ALA B 1 27 ? -13.617 5.676 15.469 1 97.69 27 ALA B CA 1
ATOM 1592 C C . ALA B 1 27 ? -12.57 5.539 14.367 1 97.69 27 ALA B C 1
ATOM 1594 O O . ALA B 1 27 ? -12.234 4.426 13.953 1 97.69 27 ALA B O 1
ATOM 1595 N N . THR B 1 28 ? -12.055 6.629 13.898 1 98.31 28 THR B N 1
ATOM 1596 C CA . THR B 1 28 ? -11.023 6.609 12.867 1 98.31 28 THR B CA 1
ATOM 1597 C C . THR B 1 28 ? -9.773 5.891 13.367 1 98.31 28 THR B C 1
ATOM 1599 O O . THR B 1 28 ? -9.203 5.062 12.656 1 98.31 28 THR B O 1
ATOM 1602 N N . ARG B 1 29 ? -9.383 6.121 14.57 1 98.44 29 ARG B N 1
ATOM 1603 C CA . ARG B 1 29 ? -8.211 5.461 15.148 1 98.44 29 ARG B CA 1
ATOM 1604 C C . ARG B 1 29 ? -8.438 3.957 15.273 1 98.44 29 ARG B C 1
ATOM 1606 O O . ARG B 1 29 ? -7.547 3.162 14.969 1 98.44 29 ARG B O 1
ATOM 1613 N N . ILE B 1 30 ? -9.617 3.598 15.68 1 98.69 30 ILE B N 1
ATOM 1614 C CA . ILE B 1 30 ? -9.945 2.186 15.828 1 98.69 30 ILE B CA 1
ATOM 1615 C C . ILE B 1 30 ? -9.898 1.499 14.469 1 98.69 30 ILE B C 1
ATOM 1617 O O . ILE B 1 30 ? -9.328 0.414 14.328 1 98.69 30 ILE B O 1
ATOM 1621 N N . VAL B 1 31 ? -10.484 2.129 13.492 1 98.88 31 VAL B N 1
ATOM 1622 C CA . VAL B 1 31 ? -10.484 1.591 12.133 1 98.88 31 VAL B CA 1
ATOM 1623 C C . VAL B 1 31 ? -9.047 1.405 11.648 1 98.88 31 VAL B C 1
ATOM 1625 O O . VAL B 1 31 ? -8.695 0.357 11.102 1 98.88 31 VAL B O 1
ATOM 1628 N N . LEU B 1 32 ? -8.211 2.393 11.859 1 98.94 32 LEU B N 1
ATOM 1629 C CA . LEU B 1 32 ? -6.812 2.311 11.453 1 98.94 32 LEU B CA 1
ATOM 1630 C C . LEU B 1 32 ? -6.109 1.15 12.148 1 98.94 32 LEU B C 1
ATOM 1632 O O . LEU B 1 32 ? -5.32 0.434 11.531 1 98.94 32 LEU B O 1
ATOM 1636 N N . VAL B 1 33 ? -6.367 0.972 13.422 1 98.94 33 VAL B N 1
ATOM 1637 C CA . VAL B 1 33 ? -5.75 -0.117 14.172 1 98.94 33 VAL B CA 1
ATOM 1638 C C . VAL B 1 33 ? -6.199 -1.459 13.602 1 98.94 33 VAL B C 1
ATOM 1640 O O . VAL B 1 33 ? -5.379 -2.359 13.398 1 98.94 33 VAL B O 1
ATOM 1643 N N . VAL B 1 34 ? -7.484 -1.627 13.328 1 98.94 34 VAL B N 1
ATOM 1644 C CA . VAL B 1 34 ? -8.016 -2.877 12.797 1 98.94 34 VAL B CA 1
ATOM 1645 C C . VAL B 1 34 ? -7.383 -3.166 11.438 1 98.94 34 VAL B C 1
ATOM 1647 O O . VAL B 1 34 ? -6.965 -4.293 11.164 1 98.94 34 VAL B O 1
ATOM 1650 N N . LEU B 1 35 ? -7.293 -2.148 10.625 1 98.94 35 LEU B N 1
ATOM 1651 C CA . LEU B 1 35 ? -6.672 -2.311 9.32 1 98.94 35 LEU B CA 1
ATOM 1652 C C . LEU B 1 35 ? -5.199 -2.686 9.453 1 98.94 35 LEU B C 1
ATOM 1654 O O . LEU B 1 35 ? -4.707 -3.568 8.75 1 98.94 35 LEU B O 1
ATOM 1658 N N . ALA B 1 36 ? -4.492 -2.006 10.383 1 98.94 36 ALA B N 1
ATOM 1659 C CA . ALA B 1 36 ? -3.076 -2.297 10.594 1 98.94 36 ALA B CA 1
ATOM 1660 C C . ALA B 1 36 ? -2.881 -3.727 11.094 1 98.94 36 ALA B C 1
ATOM 1662 O O . ALA B 1 36 ? -1.963 -4.426 10.648 1 98.94 36 ALA B O 1
ATOM 1663 N N . VAL B 1 37 ? -3.727 -4.184 11.984 1 98.88 37 VAL B N 1
ATOM 1664 C CA . VAL B 1 37 ? -3.629 -5.531 12.531 1 98.88 37 VAL B CA 1
ATOM 1665 C C . VAL B 1 37 ? -3.92 -6.559 11.438 1 98.88 37 VAL B C 1
ATOM 1667 O O . VAL B 1 37 ? -3.197 -7.547 11.305 1 98.88 37 VAL B O 1
ATOM 1670 N N . GLN B 1 38 ? -4.973 -6.32 10.711 1 98.62 38 GLN B N 1
ATOM 1671 C CA . GLN B 1 38 ? -5.293 -7.207 9.594 1 98.62 38 GLN B CA 1
ATOM 1672 C C . GLN B 1 38 ? -4.133 -7.293 8.609 1 98.62 38 GLN B C 1
ATOM 1674 O O . GLN B 1 38 ? -3.771 -8.383 8.156 1 98.62 38 GLN B O 1
ATOM 1679 N N . GLY B 1 39 ? -3.572 -6.152 8.219 1 98.94 39 GLY B N 1
ATOM 1680 C CA . GLY B 1 39 ? -2.418 -6.129 7.336 1 98.94 39 GLY B CA 1
ATOM 1681 C C . GLY B 1 39 ? -1.212 -6.848 7.91 1 98.94 39 GLY B C 1
ATOM 1682 O O . GLY B 1 39 ? -0.504 -7.559 7.191 1 98.94 39 GLY B O 1
ATOM 1683 N N . ALA B 1 40 ? -0.982 -6.676 9.195 1 98.94 40 ALA B N 1
ATOM 1684 C CA . ALA B 1 40 ? 0.171 -7.293 9.844 1 98.94 40 ALA B CA 1
ATOM 1685 C C . ALA B 1 40 ? 0.032 -8.812 9.883 1 98.94 40 ALA B C 1
ATOM 1687 O O . ALA B 1 40 ? 0.997 -9.539 9.633 1 98.94 40 ALA B O 1
ATOM 1688 N N . ILE B 1 41 ? -1.137 -9.32 10.172 1 98.69 41 ILE B N 1
ATOM 1689 C CA . ILE B 1 41 ? -1.359 -10.766 10.258 1 98.69 41 ILE B CA 1
ATOM 1690 C C . ILE B 1 41 ? -1.124 -11.398 8.891 1 98.69 41 ILE B C 1
ATOM 1692 O O . ILE B 1 41 ? -0.313 -12.32 8.758 1 98.69 41 ILE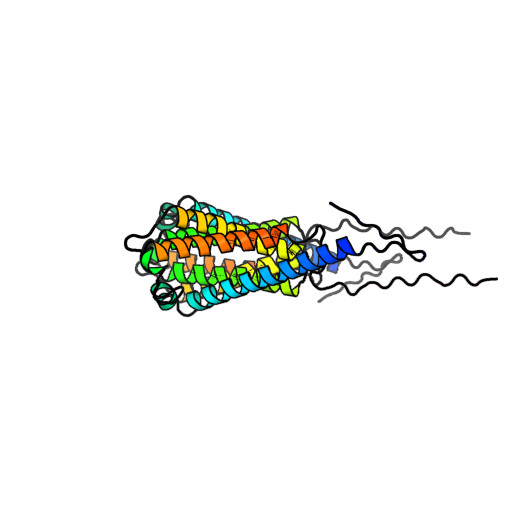 B O 1
ATOM 1696 N N . SER B 1 42 ? -1.763 -10.898 7.891 1 98.75 42 SER B N 1
ATOM 1697 C CA . SER B 1 42 ? -1.622 -11.453 6.551 1 98.75 42 SER B CA 1
ATOM 1698 C C . SER B 1 42 ? -0.224 -11.203 5.992 1 98.75 42 SER B C 1
ATOM 1700 O O . SER B 1 42 ? 0.377 -12.102 5.391 1 98.75 42 SER B O 1
ATOM 1702 N N . GLY B 1 43 ? 0.267 -9.961 6.211 1 98.94 43 GLY B N 1
ATOM 1703 C CA . GLY B 1 43 ? 1.552 -9.57 5.656 1 98.94 43 GLY B CA 1
ATOM 1704 C C . GLY B 1 43 ? 2.717 -10.352 6.234 1 98.94 43 GLY B C 1
ATOM 1705 O O . GLY B 1 43 ? 3.568 -10.844 5.492 1 98.94 43 GLY B O 1
ATOM 1706 N N . LEU B 1 44 ? 2.801 -10.469 7.504 1 98.88 44 LEU B N 1
ATOM 1707 C CA . LEU B 1 44 ? 3.885 -11.219 8.133 1 98.88 44 LEU B CA 1
ATOM 1708 C C . LEU B 1 44 ? 3.803 -12.695 7.773 1 98.88 44 LEU B C 1
ATOM 1710 O O . LEU B 1 44 ? 4.816 -13.32 7.449 1 98.88 44 LEU B O 1
ATOM 1714 N N . TRP B 1 45 ? 2.609 -13.258 7.773 1 98.94 45 TRP B N 1
ATOM 1715 C CA . TRP B 1 45 ? 2.426 -14.672 7.469 1 98.94 45 TRP B CA 1
ATOM 1716 C C . TRP B 1 45 ? 2.846 -14.977 6.031 1 98.94 45 TRP B C 1
ATOM 1718 O O . TRP B 1 45 ? 3.678 -15.859 5.797 1 98.94 45 TRP B O 1
ATOM 1728 N N . ALA B 1 46 ? 2.42 -14.188 5.109 1 98.88 46 ALA B N 1
ATOM 1729 C CA . ALA B 1 46 ? 2.664 -14.453 3.695 1 98.88 46 ALA B CA 1
ATOM 1730 C C . ALA B 1 46 ? 4.109 -14.141 3.32 1 98.88 46 ALA B C 1
ATOM 1732 O O . ALA B 1 46 ? 4.652 -14.719 2.377 1 98.88 46 ALA B O 1
ATOM 1733 N N . THR B 1 47 ? 4.738 -13.219 4.055 1 98.81 47 THR B N 1
ATOM 1734 C CA . THR B 1 47 ? 6.125 -12.867 3.756 1 98.81 47 THR B CA 1
ATOM 1735 C C . THR B 1 47 ? 7.082 -13.883 4.375 1 98.81 47 THR B C 1
ATOM 1737 O O . THR B 1 47 ? 8.047 -14.305 3.732 1 98.81 47 THR B O 1
ATOM 1740 N N . VAL B 1 48 ? 6.84 -14.359 5.578 1 98.69 48 VAL B N 1
ATOM 1741 C CA . VAL B 1 48 ? 7.766 -15.211 6.32 1 98.69 48 VAL B CA 1
ATOM 1742 C C . VAL B 1 48 ? 7.516 -16.672 5.973 1 98.69 48 VAL B C 1
ATOM 1744 O O . VAL B 1 48 ? 8.453 -17.469 5.918 1 98.69 48 VAL B O 1
ATOM 1747 N N . ALA B 1 49 ? 6.273 -17.016 5.762 1 98.81 49 ALA B N 1
ATOM 1748 C CA . ALA B 1 49 ? 5.883 -18.391 5.461 1 98.81 49 ALA B CA 1
ATOM 1749 C C . ALA B 1 49 ? 4.832 -18.438 4.359 1 98.81 49 ALA B C 1
ATOM 1751 O O . ALA B 1 49 ? 3.699 -18.875 4.586 1 98.81 49 ALA B O 1
ATOM 1752 N N . PRO B 1 50 ? 5.27 -18.109 3.152 1 98.69 50 PRO B N 1
ATOM 1753 C CA . PRO B 1 50 ? 4.305 -17.938 2.062 1 98.69 50 PRO B CA 1
ATOM 1754 C C . PRO B 1 50 ? 3.551 -19.219 1.733 1 98.69 50 PRO B C 1
ATOM 1756 O O . PRO B 1 50 ? 2.359 -19.172 1.418 1 98.69 50 PRO B O 1
ATOM 1759 N N . HIS B 1 51 ? 4.199 -20.406 1.767 1 98.69 51 HIS B N 1
ATOM 1760 C CA . HIS B 1 51 ? 3.51 -21.656 1.466 1 98.69 51 HIS B CA 1
ATOM 1761 C C . HIS B 1 51 ? 2.465 -21.984 2.529 1 98.69 51 HIS B C 1
ATOM 1763 O O . HIS B 1 51 ? 1.355 -22.406 2.207 1 98.69 51 HIS B O 1
ATOM 1769 N N . SER B 1 52 ? 2.85 -21.797 3.807 1 98.81 52 SER B N 1
ATOM 1770 C CA . SER B 1 52 ? 1.899 -22 4.895 1 98.81 52 SER B CA 1
ATOM 1771 C C . SER B 1 52 ? 0.718 -21.031 4.781 1 98.81 52 SER B C 1
ATOM 1773 O O . SER B 1 52 ? -0.431 -21.438 4.988 1 98.81 52 SER B O 1
ATOM 1775 N N . TRP B 1 53 ? 0.97 -19.812 4.508 1 98.88 53 TRP B N 1
ATOM 1776 C CA . TRP B 1 53 ? -0.095 -18.828 4.309 1 98.88 53 TRP B CA 1
ATOM 1777 C C . TRP B 1 53 ? -1.011 -19.25 3.164 1 98.88 53 TRP B C 1
ATOM 1779 O O . TRP B 1 53 ? -2.236 -19.234 3.303 1 98.88 53 TRP B O 1
ATOM 1789 N N . TYR B 1 54 ? -0.396 -19.703 2.123 1 98.75 54 TYR B N 1
ATOM 1790 C CA . TYR B 1 54 ? -1.136 -20.125 0.943 1 98.75 54 TYR B CA 1
ATOM 1791 C C . TYR B 1 54 ? -2.041 -21.312 1.27 1 98.75 54 TYR B C 1
ATOM 1793 O O . TYR B 1 54 ? -3.223 -21.312 0.915 1 98.75 54 TYR B O 1
ATOM 1801 N N . THR B 1 55 ? -1.558 -22.25 1.967 1 98.5 55 THR B N 1
ATOM 1802 C CA . THR B 1 55 ? -2.283 -23.5 2.152 1 98.5 55 THR B CA 1
ATOM 1803 C C . THR B 1 55 ? -3.262 -23.391 3.318 1 98.5 55 THR B C 1
ATOM 1805 O O . THR B 1 55 ? -4.145 -24.234 3.477 1 98.5 55 THR B O 1
ATOM 1808 N N . SER B 1 56 ? -3.143 -22.25 4.125 1 98.44 56 SER B N 1
ATOM 1809 C CA . SER B 1 56 ? -3.871 -22.328 5.387 1 98.44 56 SER B CA 1
ATOM 1810 C C . SER B 1 56 ? -4.707 -21.078 5.629 1 98.44 56 SER B C 1
ATOM 1812 O O . SER B 1 56 ? -5.602 -21.078 6.473 1 98.44 56 SER B O 1
ATOM 1814 N N . PHE B 1 57 ? -4.461 -20.062 5.043 1 98.25 57 PHE B N 1
ATOM 1815 C CA . PHE B 1 57 ? -5.164 -18.812 5.305 1 98.25 57 PHE B CA 1
ATOM 1816 C C . PHE B 1 57 ? -6.656 -18.969 5.031 1 98.25 57 PHE B C 1
ATOM 1818 O O . PHE B 1 57 ? -7.055 -19.562 4.031 1 98.25 57 PHE B O 1
ATOM 1825 N N . PRO B 1 58 ? -7.469 -18.312 5.941 1 97.31 58 PRO B N 1
ATOM 1826 C CA . PRO B 1 58 ? -7.176 -17.5 7.121 1 97.31 58 PRO B CA 1
ATOM 1827 C C . PRO B 1 58 ? -7.047 -18.328 8.398 1 97.31 58 PRO B C 1
ATOM 1829 O O . PRO B 1 58 ? -6.914 -17.781 9.492 1 97.31 58 PRO B O 1
ATOM 1832 N N . GLY B 1 59 ? -7.02 -19.594 8.148 1 95.75 59 GLY B N 1
ATOM 1833 C CA . GLY B 1 59 ? -7.082 -20.531 9.25 1 95.75 59 GLY B CA 1
ATOM 1834 C C . GLY B 1 59 ? -8.43 -21.219 9.375 1 95.75 59 GLY B C 1
ATOM 1835 O O . GLY B 1 59 ? -9.234 -21.203 8.438 1 95.75 59 GLY B O 1
ATOM 1836 N N . PHE B 1 60 ? -8.586 -22.062 10.383 1 93.12 60 PHE B N 1
ATOM 1837 C CA . PHE B 1 60 ? -9.844 -22.719 10.719 1 93.12 60 PHE B CA 1
ATOM 1838 C C . PHE B 1 60 ? -10.234 -23.719 9.641 1 93.12 60 PHE B C 1
ATOM 1840 O O . PHE B 1 60 ? -11.422 -23.984 9.438 1 93.12 60 PHE B O 1
ATOM 1847 N N . GLY B 1 61 ? -9.266 -24.094 8.828 1 93.31 61 GLY B N 1
ATOM 1848 C CA . GLY B 1 61 ? -9.508 -25.094 7.801 1 93.31 61 GLY B CA 1
ATOM 1849 C C . GLY B 1 61 ? -10.141 -24.516 6.547 1 93.31 61 GLY B C 1
ATOM 1850 O O . GLY B 1 61 ? -10.484 -25.266 5.625 1 93.31 61 GLY B O 1
ATOM 1851 N N . MET B 1 62 ? -10.219 -23.234 6.348 1 94 62 MET B N 1
ATOM 1852 C CA . MET B 1 62 ? -10.961 -22.609 5.254 1 94 62 MET B CA 1
ATOM 1853 C C . MET B 1 62 ? -10.133 -22.594 3.975 1 94 62 MET B C 1
ATOM 1855 O O . MET B 1 62 ? -10.68 -22.656 2.873 1 94 62 MET B O 1
ATOM 1859 N N . ARG B 1 63 ? -8.789 -22.375 4.074 1 96.75 63 ARG B N 1
ATOM 1860 C CA . ARG B 1 63 ? -7.852 -22.484 2.963 1 96.75 63 ARG B CA 1
ATOM 1861 C C . ARG B 1 63 ? -8.305 -21.625 1.778 1 96.75 63 ARG B C 1
ATOM 1863 O O . ARG B 1 63 ? -8.367 -22.125 0.647 1 96.75 63 ARG B O 1
ATOM 1870 N N . TRP B 1 64 ? -8.578 -20.375 2.031 1 97.62 64 TRP B N 1
ATOM 1871 C CA . TRP B 1 64 ? -9.195 -19.484 1.059 1 97.62 64 TRP B CA 1
ATOM 1872 C C . TRP B 1 64 ? -8.258 -19.234 -0.124 1 97.62 64 TRP B C 1
ATOM 1874 O O . TRP B 1 64 ? -8.703 -19.203 -1.274 1 97.62 64 TRP B O 1
ATOM 1884 N N . VAL B 1 65 ? -7.02 -19.141 0.112 1 98.19 65 VAL B N 1
ATOM 1885 C CA . VAL B 1 65 ? -6.086 -18.766 -0.946 1 98.19 65 VAL B CA 1
ATOM 1886 C C . VAL B 1 65 ? -5.801 -19.969 -1.839 1 98.19 65 VAL B C 1
ATOM 1888 O O . VAL B 1 65 ? -5.863 -19.875 -3.066 1 98.19 65 VAL B O 1
ATOM 1891 N N . ALA B 1 66 ? -5.613 -21.141 -1.263 1 97.5 66 ALA B N 1
ATOM 1892 C CA . ALA B 1 66 ? -5.277 -22.344 -2.016 1 97.5 66 ALA B CA 1
ATOM 1893 C C . ALA B 1 66 ? -6.457 -22.812 -2.873 1 97.5 66 ALA B C 1
ATOM 1895 O O . ALA B 1 66 ? -6.266 -23.406 -3.93 1 97.5 66 ALA B O 1
ATOM 1896 N N . ALA B 1 67 ? -7.598 -22.484 -2.459 1 96.69 67 ALA B N 1
ATOM 1897 C CA . ALA B 1 67 ? -8.789 -22.859 -3.211 1 96.69 67 ALA B CA 1
ATOM 1898 C C . ALA B 1 67 ? -8.891 -22.062 -4.512 1 96.69 67 ALA B C 1
ATOM 1900 O O . ALA B 1 67 ? -9.641 -22.453 -5.418 1 96.69 67 ALA B O 1
ATOM 1901 N N . ASP B 1 68 ? -8.164 -21 -4.617 1 96.69 68 ASP B N 1
ATOM 1902 C CA . ASP B 1 68 ? -8.422 -20.016 -5.668 1 96.69 68 ASP B CA 1
ATOM 1903 C C . ASP B 1 68 ? -7.309 -20.016 -6.711 1 96.69 68 ASP B C 1
ATOM 1905 O O . ASP B 1 68 ? -7.141 -19.047 -7.449 1 96.69 68 ASP B O 1
ATOM 1909 N N . GLY B 1 69 ? -6.508 -21 -6.793 1 96.56 69 GLY B N 1
ATOM 1910 C CA . GLY B 1 69 ? -5.461 -21.125 -7.793 1 96.56 69 GLY B CA 1
ATOM 1911 C C . GLY B 1 69 ? -4.188 -21.75 -7.246 1 96.56 69 GLY B C 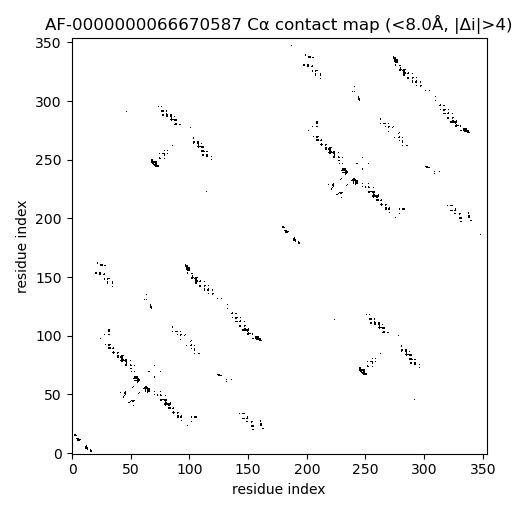1
ATOM 1912 O O . GLY B 1 69 ? -4.051 -21.938 -6.035 1 96.56 69 GLY B O 1
ATOM 1913 N N . PRO B 1 70 ? -3.225 -22.031 -8.164 1 98.19 70 PRO B N 1
ATOM 1914 C CA . PRO B 1 70 ? -2.002 -22.719 -7.754 1 98.19 70 PRO B CA 1
ATOM 1915 C C . PRO B 1 70 ? -1.053 -21.828 -6.965 1 98.19 70 PRO B C 1
ATOM 1917 O O . PRO B 1 70 ? -1.137 -20.594 -7.055 1 98.19 70 PRO B O 1
ATOM 1920 N N . TYR B 1 71 ? -0.158 -22.5 -6.273 1 98.56 71 TYR B N 1
ATOM 1921 C CA . TYR B 1 71 ? 0.842 -21.797 -5.477 1 98.56 71 TYR B CA 1
ATOM 1922 C C . TYR B 1 71 ? 1.85 -21.078 -6.375 1 98.56 71 TYR B C 1
ATOM 1924 O O . TYR B 1 71 ? 2.424 -21.688 -7.281 1 98.56 71 TYR B O 1
ATOM 1932 N N . ASN B 1 72 ? 1.991 -19.828 -6.18 1 98.56 72 ASN B N 1
ATOM 1933 C CA . ASN B 1 72 ? 3.049 -18.984 -6.719 1 98.56 72 ASN B CA 1
ATOM 1934 C C . ASN B 1 72 ? 3.807 -18.25 -5.613 1 98.56 72 ASN B C 1
ATOM 1936 O O . ASN B 1 72 ? 3.299 -17.281 -5.043 1 98.56 72 ASN B O 1
ATOM 1940 N N . HIS B 1 73 ? 5.02 -18.719 -5.363 1 98.25 73 HIS B N 1
ATOM 1941 C CA . HIS B 1 73 ? 5.812 -18.188 -4.258 1 98.25 73 HIS B CA 1
ATOM 1942 C C . HIS B 1 73 ? 6.031 -16.688 -4.414 1 98.25 73 HIS B C 1
ATOM 1944 O O . HIS B 1 73 ? 5.887 -15.93 -3.447 1 98.25 73 HIS B O 1
ATOM 1950 N N . HIS B 1 74 ? 6.406 -16.25 -5.547 1 98.56 74 HIS B N 1
ATOM 1951 C CA . HIS B 1 74 ? 6.68 -14.852 -5.824 1 98.56 74 HIS B CA 1
ATOM 1952 C C . HIS B 1 74 ? 5.453 -13.984 -5.543 1 98.56 74 HIS 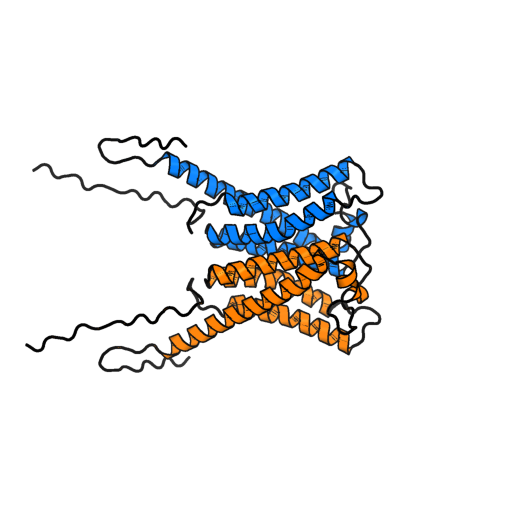B C 1
ATOM 1954 O O . HIS B 1 74 ? 5.527 -13.031 -4.766 1 98.56 74 HIS B O 1
ATOM 1960 N N . LEU B 1 75 ? 4.383 -14.359 -6.074 1 98.75 75 LEU B N 1
ATOM 1961 C CA . LEU B 1 75 ? 3.176 -13.555 -5.922 1 98.75 75 LEU B CA 1
ATOM 1962 C C . LEU B 1 75 ? 2.674 -13.594 -4.48 1 98.75 75 LEU B C 1
ATOM 1964 O O . LEU B 1 75 ? 2.174 -12.594 -3.963 1 98.75 75 LEU B O 1
ATOM 1968 N N . ALA B 1 76 ? 2.771 -14.742 -3.846 1 98.88 76 ALA B N 1
ATOM 1969 C CA . ALA B 1 76 ? 2.383 -14.836 -2.441 1 98.88 76 ALA B CA 1
ATOM 1970 C C . ALA B 1 76 ? 3.234 -13.914 -1.572 1 98.88 76 ALA B C 1
ATOM 1972 O O . ALA B 1 76 ? 2.707 -13.188 -0.727 1 98.88 76 ALA B O 1
ATOM 1973 N N . ALA B 1 77 ? 4.52 -13.953 -1.801 1 98.69 77 ALA B N 1
ATOM 1974 C CA . ALA B 1 77 ? 5.434 -13.086 -1.057 1 98.69 77 ALA B CA 1
ATOM 1975 C C . ALA B 1 77 ? 5.121 -11.609 -1.312 1 98.69 77 ALA B C 1
ATOM 1977 O O . ALA B 1 77 ? 5.176 -10.789 -0.393 1 98.69 77 ALA B O 1
ATOM 1978 N N . ASP B 1 78 ? 4.797 -11.281 -2.537 1 98.88 78 ASP B N 1
ATOM 1979 C CA . ASP B 1 78 ? 4.465 -9.906 -2.879 1 98.88 78 ASP B CA 1
ATOM 1980 C C . ASP B 1 78 ? 3.193 -9.453 -2.16 1 98.88 78 ASP B C 1
ATOM 1982 O O . ASP B 1 78 ? 3.127 -8.328 -1.654 1 98.88 78 ASP B O 1
ATOM 1986 N N . VAL B 1 79 ? 2.209 -10.312 -2.146 1 98.88 79 VAL B N 1
ATOM 1987 C CA . VAL B 1 79 ? 0.985 -9.969 -1.431 1 98.88 79 VAL B CA 1
ATOM 1988 C C . VAL B 1 79 ? 1.304 -9.688 0.037 1 98.88 79 VAL B C 1
ATOM 1990 O O . VAL B 1 79 ? 0.818 -8.711 0.611 1 98.88 79 VAL B O 1
ATOM 1993 N N . GLY B 1 80 ? 2.115 -10.57 0.605 1 98.94 80 GLY B N 1
ATOM 1994 C CA . GLY B 1 80 ? 2.547 -10.328 1.973 1 98.94 80 GLY B CA 1
ATOM 1995 C C . GLY B 1 80 ? 3.234 -8.992 2.152 1 98.94 80 GLY B C 1
ATOM 1996 O O . GLY B 1 80 ? 2.902 -8.234 3.068 1 98.94 80 GLY B O 1
ATOM 1997 N N . ALA B 1 81 ? 4.152 -8.727 1.307 1 98.94 81 ALA B N 1
ATOM 1998 C CA . ALA B 1 81 ? 4.918 -7.484 1.381 1 98.94 81 ALA B CA 1
ATOM 1999 C C . ALA B 1 81 ? 4.012 -6.266 1.212 1 98.94 81 ALA B C 1
ATOM 2001 O O . ALA B 1 81 ? 4.199 -5.246 1.88 1 98.94 81 ALA B O 1
ATOM 2002 N N . PHE B 1 82 ? 3.049 -6.355 0.34 1 99 82 PHE B N 1
ATOM 2003 C CA . PHE B 1 82 ? 2.123 -5.254 0.105 1 99 82 PHE B CA 1
ATOM 2004 C C . PHE B 1 82 ? 1.233 -5.027 1.32 1 99 82 PHE B C 1
ATOM 2006 O O . PHE B 1 82 ? 0.913 -3.883 1.656 1 99 82 PHE B O 1
ATOM 2013 N N . PHE B 1 83 ? 0.791 -6.129 1.988 1 99 83 PHE B N 1
ATOM 2014 C CA . PHE B 1 83 ? 0.046 -5.969 3.232 1 99 83 PHE B CA 1
ATOM 2015 C C . PHE B 1 83 ? 0.893 -5.262 4.281 1 99 83 PHE B C 1
ATOM 2017 O O . PHE B 1 83 ? 0.391 -4.41 5.02 1 99 83 PHE B O 1
ATOM 2024 N N . LEU B 1 84 ? 2.137 -5.574 4.332 1 99 84 LEU B N 1
ATOM 2025 C CA . LEU B 1 84 ? 3.029 -4.898 5.266 1 99 84 LEU B CA 1
ATOM 2026 C C . LEU B 1 84 ? 3.189 -3.428 4.898 1 99 84 LEU B C 1
ATOM 2028 O O . LEU B 1 84 ? 3.322 -2.576 5.781 1 99 84 LEU B O 1
ATOM 2032 N N . ALA B 1 85 ? 3.244 -3.156 3.609 1 99 85 ALA B N 1
ATOM 2033 C CA . ALA B 1 85 ? 3.309 -1.771 3.148 1 99 85 ALA B CA 1
ATOM 2034 C C . ALA B 1 85 ? 2.119 -0.966 3.666 1 99 85 ALA B C 1
ATOM 2036 O O . ALA B 1 85 ? 2.295 0.114 4.234 1 99 85 ALA B O 1
ATOM 2037 N N . LEU B 1 86 ? 0.931 -1.488 3.527 1 99 86 LEU B N 1
ATOM 2038 C CA . LEU B 1 86 ? -0.258 -0.771 3.975 1 99 86 LEU B CA 1
ATOM 2039 C C . LEU B 1 86 ? -0.327 -0.728 5.496 1 99 86 LEU B C 1
ATOM 2041 O O . LEU B 1 86 ? -0.815 0.247 6.074 1 99 86 LEU B O 1
ATOM 2045 N N . THR B 1 87 ? 0.177 -1.788 6.152 1 99 87 THR B N 1
ATOM 2046 C CA . THR B 1 87 ? 0.32 -1.771 7.605 1 99 87 THR B CA 1
ATOM 2047 C C . THR B 1 87 ? 1.206 -0.61 8.047 1 99 87 THR B C 1
ATOM 2049 O O . THR B 1 87 ? 0.841 0.148 8.945 1 99 87 THR B O 1
ATOM 2052 N N . ALA B 1 88 ? 2.318 -0.427 7.395 1 98.94 88 ALA B N 1
ATOM 2053 C CA . ALA B 1 88 ? 3.252 0.644 7.734 1 98.94 88 ALA B CA 1
ATOM 2054 C C . ALA B 1 88 ? 2.605 2.014 7.551 1 98.94 88 ALA B C 1
ATOM 2056 O O . ALA B 1 88 ? 2.76 2.898 8.398 1 98.94 88 ALA B O 1
ATOM 2057 N N . VAL B 1 89 ? 1.902 2.193 6.469 1 98.94 89 VAL B N 1
ATOM 2058 C CA . VAL B 1 89 ? 1.213 3.451 6.203 1 98.94 89 VAL B CA 1
ATOM 2059 C C . VAL B 1 89 ? 0.179 3.717 7.293 1 98.94 89 VAL B C 1
ATOM 2061 O O . VAL B 1 89 ? 0.057 4.844 7.781 1 98.94 89 VAL B O 1
ATOM 2064 N N . SER B 1 90 ? -0.533 2.686 7.715 1 98.94 90 SER B N 1
ATOM 2065 C CA . SER B 1 90 ? -1.555 2.82 8.75 1 98.94 90 SER B CA 1
ATOM 2066 C C . SER B 1 90 ? -0.934 3.164 10.094 1 98.94 90 SER B C 1
ATOM 2068 O O . SER B 1 90 ? -1.438 4.027 10.812 1 98.94 90 SER B O 1
ATOM 2070 N N . ILE B 1 91 ? 0.155 2.514 10.438 1 98.94 91 ILE B N 1
ATOM 2071 C CA . ILE B 1 91 ? 0.841 2.793 11.695 1 98.94 91 ILE B CA 1
ATOM 2072 C C . ILE B 1 91 ? 1.402 4.211 11.672 1 98.94 91 ILE B C 1
ATOM 2074 O O . ILE B 1 91 ? 1.319 4.934 12.672 1 98.94 91 ILE B O 1
ATOM 2078 N N . ALA B 1 92 ? 1.952 4.594 10.531 1 98.88 92 ALA B N 1
ATOM 2079 C CA . ALA B 1 92 ? 2.449 5.961 10.398 1 98.88 92 ALA B CA 1
ATOM 2080 C C . ALA B 1 92 ? 1.331 6.977 10.609 1 98.88 92 ALA B C 1
ATOM 2082 O O . ALA B 1 92 ? 1.542 8.016 11.242 1 98.88 92 ALA B O 1
ATOM 2083 N N . ALA B 1 93 ? 0.18 6.688 10.062 1 98.69 93 ALA B N 1
ATOM 2084 C CA . ALA B 1 93 ? -0.96 7.578 10.258 1 98.69 93 ALA B CA 1
ATOM 2085 C C . ALA B 1 93 ? -1.309 7.703 11.742 1 98.69 93 ALA B C 1
ATOM 2087 O O . ALA B 1 93 ? -1.628 8.797 12.219 1 98.69 93 ALA B O 1
ATOM 2088 N N . LEU B 1 94 ? -1.243 6.613 12.461 1 98.69 94 LEU B N 1
ATOM 2089 C CA . LEU B 1 94 ? -1.518 6.625 13.891 1 98.69 94 LEU B CA 1
ATOM 2090 C C . LEU B 1 94 ? -0.461 7.434 14.641 1 98.69 94 LEU B C 1
ATOM 2092 O O . LEU B 1 94 ? -0.787 8.188 15.562 1 98.69 94 LEU B O 1
ATOM 2096 N N . VAL B 1 95 ? 0.738 7.367 14.25 1 98.38 95 VAL B N 1
ATOM 2097 C CA . VAL B 1 95 ? 1.851 8.031 14.922 1 98.38 95 VAL B CA 1
ATOM 2098 C C . VAL B 1 95 ? 1.812 9.531 14.625 1 98.38 95 VAL B C 1
ATOM 2100 O O . VAL B 1 95 ? 1.991 10.352 15.523 1 98.38 95 VAL B O 1
ATOM 2103 N N . VAL B 1 96 ? 1.62 9.844 13.352 1 97.44 96 VAL B N 1
ATOM 2104 C CA . VAL B 1 96 ? 1.534 11.242 12.953 1 97.44 96 VAL B CA 1
ATOM 2105 C C . VAL B 1 96 ? 0.295 11.883 13.57 1 97.44 96 VAL B C 1
ATOM 2107 O O . VAL B 1 96 ? 0.29 13.086 13.867 1 97.44 96 VAL B O 1
ATOM 2110 N N . ASP B 1 97 ? -0.761 11.031 13.75 1 97.62 97 ASP B N 1
ATOM 2111 C CA . ASP B 1 97 ? -1.945 11.422 14.516 1 97.62 97 ASP B CA 1
ATOM 2112 C C . ASP B 1 97 ? -2.682 12.57 13.836 1 97.62 97 ASP B C 1
ATOM 2114 O O . ASP B 1 97 ? -3.064 13.547 14.492 1 97.62 97 ASP B O 1
ATOM 2118 N N . GLY B 1 98 ? -2.848 12.547 12.539 1 96 98 GLY B N 1
ATOM 2119 C CA . GLY B 1 98 ? -3.6 13.547 11.797 1 96 98 GLY B CA 1
ATOM 2120 C C . GLY B 1 98 ? -4.695 12.953 10.938 1 96 98 GLY B C 1
ATOM 2121 O O . GLY B 1 98 ? -4.559 11.836 10.43 1 96 98 GLY B O 1
ATOM 2122 N N . THR B 1 99 ? -5.742 13.742 10.711 1 97.69 99 THR B N 1
ATOM 2123 C CA . THR B 1 99 ? -6.867 13.266 9.914 1 97.69 99 THR B CA 1
ATOM 2124 C C . THR B 1 99 ? -6.473 13.141 8.445 1 97.69 99 THR B C 1
ATOM 2126 O O . THR B 1 99 ? -6.969 12.258 7.738 1 97.69 99 THR B O 1
ATOM 2129 N N . THR B 1 100 ? -5.57 13.984 7.98 1 98.12 100 THR B N 1
ATOM 2130 C CA . THR B 1 100 ? -5.141 13.922 6.586 1 98.12 100 THR B CA 1
ATOM 2131 C C . THR B 1 100 ? -4.406 12.617 6.301 1 98.12 100 THR B C 1
ATOM 2133 O O . THR B 1 100 ? -4.707 11.938 5.32 1 98.12 100 THR B O 1
ATOM 2136 N N . VAL B 1 101 ? -3.49 12.258 7.176 1 98.56 101 VAL B N 1
ATOM 2137 C CA . VAL B 1 101 ? -2.721 11.039 6.953 1 98.56 101 VAL B CA 1
ATOM 2138 C C . VAL B 1 101 ? -3.615 9.82 7.156 1 98.56 101 VAL B C 1
ATOM 2140 O O . VAL B 1 101 ? -3.436 8.789 6.496 1 98.56 101 VAL B O 1
ATOM 2143 N N . ALA B 1 102 ? -4.617 9.938 8.008 1 98.81 102 ALA B N 1
ATOM 2144 C CA . ALA B 1 102 ? -5.598 8.867 8.148 1 98.81 102 ALA B CA 1
ATOM 2145 C C . ALA B 1 102 ? -6.344 8.633 6.84 1 98.81 102 ALA B C 1
ATOM 2147 O O . ALA B 1 102 ? -6.531 7.492 6.414 1 98.81 102 ALA B O 1
ATOM 2148 N N . ARG B 1 103 ? -6.766 9.703 6.215 1 98.88 103 ARG B N 1
ATOM 2149 C CA . ARG B 1 103 ? -7.469 9.594 4.941 1 98.88 103 ARG B CA 1
ATOM 2150 C C . ARG B 1 103 ? -6.57 8.992 3.867 1 98.88 103 ARG B C 1
ATOM 2152 O O . ARG B 1 103 ? -7.031 8.219 3.023 1 98.88 103 ARG B O 1
ATOM 2159 N N . ILE B 1 104 ? -5.324 9.328 3.873 1 98.94 104 ILE B N 1
ATOM 2160 C CA . ILE B 1 104 ? -4.383 8.797 2.891 1 98.94 104 ILE B CA 1
ATOM 2161 C C . ILE B 1 104 ? -4.223 7.293 3.088 1 98.94 104 ILE B C 1
ATOM 2163 O O . ILE B 1 104 ? -4.227 6.531 2.119 1 98.94 104 ILE B O 1
ATOM 2167 N N . ALA B 1 105 ? -4.09 6.871 4.348 1 98.94 105 ALA B N 1
ATOM 2168 C CA . ALA B 1 105 ? -4.07 5.438 4.621 1 98.94 105 ALA B CA 1
ATOM 2169 C C . ALA B 1 105 ? -5.348 4.766 4.125 1 98.94 105 ALA B C 1
ATOM 2171 O O . ALA B 1 105 ? -5.293 3.715 3.479 1 98.94 105 ALA B O 1
ATOM 2172 N N . GLY B 1 106 ? -6.516 5.391 4.43 1 98.94 106 GLY B N 1
ATOM 2173 C CA . GLY B 1 106 ? -7.793 4.871 3.969 1 98.94 106 GLY B CA 1
ATOM 2174 C C . GLY B 1 106 ? -7.875 4.746 2.459 1 98.94 106 GLY B C 1
ATOM 2175 O O . GLY B 1 106 ? -8.414 3.764 1.942 1 98.94 106 GLY B O 1
ATOM 2176 N N . LEU B 1 107 ? -7.344 5.711 1.767 1 98.94 107 LEU B N 1
ATOM 2177 C CA . LEU B 1 107 ? -7.328 5.676 0.308 1 98.94 107 LEU B CA 1
ATOM 2178 C C . LEU B 1 107 ? -6.508 4.492 -0.197 1 98.94 107 LEU B C 1
ATOM 2180 O O . LEU B 1 107 ? -6.914 3.805 -1.136 1 98.94 107 LEU B O 1
ATOM 2184 N N . GLY B 1 108 ? -5.316 4.262 0.38 1 98.94 108 GLY B N 1
ATOM 2185 C CA . GLY B 1 108 ? -4.543 3.082 0.029 1 98.94 108 GLY B CA 1
ATOM 2186 C C . GLY B 1 108 ? -5.332 1.793 0.165 1 98.94 108 GLY B C 1
ATOM 2187 O O . GLY B 1 108 ? -5.398 0.997 -0.774 1 98.94 108 GLY B O 1
ATOM 2188 N N . TRP B 1 109 ? -6 1.652 1.304 1 99 109 TRP B N 1
ATOM 2189 C CA . TRP B 1 109 ? -6.773 0.443 1.559 1 99 109 TRP B CA 1
ATOM 2190 C C . TRP B 1 109 ? -7.961 0.344 0.604 1 99 109 TRP B C 1
ATOM 2192 O O . TRP B 1 109 ? -8.359 -0.754 0.207 1 99 109 TRP B O 1
ATOM 2202 N N . LEU B 1 110 ? -8.57 1.485 0.237 1 98.94 110 LEU B N 1
ATOM 2203 C CA . LEU B 1 110 ? -9.719 1.475 -0.662 1 98.94 110 LEU B CA 1
ATOM 2204 C C . LEU B 1 110 ? -9.32 0.994 -2.053 1 98.94 110 LEU B C 1
ATOM 2206 O O . LEU B 1 110 ? -10.023 0.182 -2.66 1 98.94 110 LEU B O 1
ATOM 2210 N N . PHE B 1 111 ? -8.211 1.458 -2.549 1 98.94 111 PHE B N 1
ATOM 2211 C CA . PHE B 1 111 ? -7.766 1.108 -3.893 1 98.94 111 PHE B CA 1
ATOM 2212 C C . PHE B 1 111 ? -7.367 -0.361 -3.967 1 98.94 111 PHE B C 1
ATOM 2214 O O . PHE B 1 111 ? -7.461 -0.982 -5.027 1 98.94 111 PHE B O 1
ATOM 2221 N N . PHE B 1 112 ? -6.977 -0.969 -2.859 1 98.94 112 PHE B N 1
ATOM 2222 C CA . PHE B 1 112 ? -6.762 -2.412 -2.828 1 98.94 112 PHE B CA 1
ATOM 2223 C C . PHE B 1 112 ? -8.086 -3.152 -2.695 1 98.94 112 PHE B C 1
ATOM 2225 O O . PHE B 1 112 ? -8.391 -4.043 -3.492 1 98.94 112 PHE B O 1
ATOM 2232 N N . SER B 1 113 ? -8.867 -2.754 -1.686 1 98.94 113 SER B N 1
ATOM 2233 C CA . SER B 1 113 ? -9.984 -3.58 -1.238 1 98.94 113 SER B CA 1
ATOM 2234 C C . SER B 1 113 ? -11.117 -3.578 -2.26 1 98.94 113 SER B C 1
ATOM 2236 O O . SER B 1 113 ? -11.836 -4.57 -2.398 1 98.94 113 SER B O 1
ATOM 2238 N N . VAL B 1 114 ? -11.273 -2.533 -2.998 1 98.94 114 VAL B N 1
ATOM 2239 C CA . VAL B 1 114 ? -12.383 -2.465 -3.943 1 98.94 114 VAL B CA 1
ATOM 2240 C C . VAL B 1 114 ? -12.156 -3.463 -5.078 1 98.94 114 VAL B C 1
ATOM 2242 O O . VAL B 1 114 ? -13 -4.324 -5.332 1 98.94 114 VAL B O 1
ATOM 2245 N N . PRO B 1 115 ? -11.023 -3.449 -5.805 1 98.94 115 PRO B N 1
ATOM 2246 C CA . PRO B 1 115 ? -10.836 -4.512 -6.793 1 98.94 115 PRO B CA 1
ATOM 2247 C C . PRO B 1 115 ? -10.844 -5.906 -6.168 1 98.94 115 PRO B C 1
ATOM 2249 O O . PRO B 1 115 ? -11.305 -6.863 -6.793 1 98.94 115 PRO B O 1
ATOM 2252 N N . HIS B 1 116 ? -10.375 -6.07 -4.934 1 98.88 116 HIS B N 1
ATOM 2253 C CA . HIS B 1 116 ? -10.305 -7.355 -4.246 1 98.88 116 HIS B CA 1
ATOM 2254 C C . HIS B 1 116 ? -11.695 -7.949 -4.035 1 98.88 116 HIS B C 1
ATOM 2256 O O . HIS B 1 116 ? -11.93 -9.117 -4.355 1 98.88 116 HIS B O 1
ATOM 2262 N N . VAL B 1 117 ? -12.609 -7.117 -3.543 1 98.88 117 VAL B N 1
ATOM 2263 C CA . VAL B 1 117 ? -13.953 -7.633 -3.297 1 98.88 117 VAL B CA 1
ATOM 2264 C C . VAL B 1 117 ? -14.656 -7.906 -4.625 1 98.88 117 VAL B C 1
ATOM 2266 O O . VAL B 1 117 ? -15.43 -8.859 -4.742 1 98.88 117 VAL B O 1
ATOM 2269 N N . VAL B 1 118 ? -14.453 -7.051 -5.652 1 98.81 118 VAL B N 1
ATOM 2270 C CA . VAL B 1 118 ? -15.016 -7.289 -6.977 1 98.81 118 VAL B CA 1
ATOM 2271 C C . VAL B 1 118 ? -14.555 -8.648 -7.496 1 98.81 118 VAL B C 1
ATOM 2273 O O . VAL B 1 118 ? -15.359 -9.414 -8.031 1 98.81 118 VAL B O 1
ATOM 2276 N N . TYR B 1 119 ? -13.305 -8.961 -7.332 1 98.69 119 TYR B N 1
ATOM 2277 C CA . TYR B 1 119 ? -12.797 -10.273 -7.734 1 98.69 119 TYR B CA 1
ATOM 2278 C C . TYR B 1 119 ? -13.555 -11.391 -7.027 1 98.69 119 TYR B C 1
ATOM 2280 O O . TYR B 1 119 ? -14.039 -12.32 -7.672 1 98.69 119 TYR B O 1
ATOM 2288 N N . HIS B 1 120 ? -13.625 -11.312 -5.723 1 98.19 120 HIS B N 1
ATOM 2289 C CA . HIS B 1 120 ? -14.242 -12.383 -4.949 1 98.19 120 HIS B CA 1
ATOM 2290 C C . HIS B 1 120 ? -15.719 -12.531 -5.305 1 98.19 120 HIS B C 1
ATOM 2292 O O . HIS B 1 120 ? -16.25 -13.648 -5.328 1 98.19 120 HIS B O 1
ATOM 2298 N N . LEU B 1 121 ? -16.406 -11.414 -5.562 1 97.94 121 LEU B N 1
ATOM 2299 C CA . LEU B 1 121 ? -17.828 -11.445 -5.914 1 97.94 121 LEU B CA 1
ATOM 2300 C C . LEU B 1 121 ? -18.047 -12.195 -7.223 1 97.94 121 LEU B C 1
ATOM 2302 O O . LEU B 1 121 ? -19.078 -12.867 -7.398 1 97.94 121 LEU B O 1
ATOM 2306 N N . PHE B 1 122 ? -17.031 -12.188 -8.086 1 97.12 122 PHE B N 1
ATOM 2307 C CA . PHE B 1 122 ? -17.266 -12.688 -9.438 1 97.12 122 PHE B CA 1
ATOM 2308 C C . PHE B 1 122 ? -16.453 -13.945 -9.695 1 97.12 122 PHE B C 1
ATOM 2310 O O . PHE B 1 122 ? -16.484 -14.5 -10.805 1 97.12 122 PHE B O 1
ATOM 2317 N N . HIS B 1 123 ? -15.727 -14.398 -8.703 1 96.5 123 HIS B N 1
ATOM 2318 C CA . HIS B 1 123 ? -14.906 -15.594 -8.875 1 96.5 123 HIS B CA 1
ATOM 2319 C C . HIS B 1 123 ? -15.055 -16.547 -7.691 1 96.5 123 HIS B C 1
ATOM 2321 O O . HIS B 1 123 ? -14.258 -16.5 -6.754 1 96.5 123 HIS B O 1
ATOM 2327 N N . GLN B 1 124 ? -16 -17.344 -7.723 1 95.75 124 GLN B N 1
ATOM 2328 C CA . GLN B 1 124 ? -16.141 -18.406 -6.73 1 95.75 124 GLN B CA 1
ATOM 2329 C C . GLN B 1 124 ? -15.281 -19.609 -7.09 1 95.75 124 GLN B C 1
ATOM 2331 O O . GLN B 1 124 ? -15.469 -20.219 -8.148 1 95.75 124 GLN B O 1
ATOM 2336 N N . PRO B 1 125 ? -14.32 -19.891 -6.219 1 96.25 125 PRO B N 1
ATOM 2337 C CA . PRO B 1 125 ? -13.492 -21.062 -6.516 1 96.25 125 PRO B CA 1
ATOM 2338 C C . PRO B 1 125 ? -14.305 -22.359 -6.59 1 96.25 125 PRO B C 1
ATOM 2340 O O . PRO B 1 125 ? -15.25 -22.547 -5.812 1 96.25 125 PRO B O 1
ATOM 2343 N N . ASP B 1 126 ? -13.789 -23.172 -7.465 1 92.88 126 ASP B N 1
ATOM 2344 C CA . ASP B 1 126 ? -14.43 -24.484 -7.594 1 92.88 126 ASP B CA 1
ATOM 2345 C C . ASP B 1 126 ? -14.25 -25.297 -6.32 1 92.88 126 ASP B C 1
ATOM 2347 O O . ASP B 1 126 ? -13.156 -25.344 -5.75 1 92.88 126 ASP B O 1
ATOM 2351 N N . GLY B 1 127 ? -15.234 -25.875 -5.789 1 91.56 127 GLY B N 1
ATOM 2352 C CA . GLY B 1 127 ? -15.148 -26.781 -4.656 1 91.56 127 GLY B CA 1
ATOM 2353 C C . GLY B 1 127 ? -15.273 -26.078 -3.316 1 91.56 127 GLY B C 1
ATOM 2354 O O . GLY B 1 127 ? -15.336 -26.734 -2.271 1 91.56 127 GLY B O 1
ATOM 2355 N N . MET B 1 128 ? -15.188 -24.766 -3.369 1 94.25 128 MET B N 1
ATOM 2356 C CA . MET B 1 128 ? -15.359 -24.031 -2.121 1 94.25 128 MET B CA 1
ATOM 2357 C C . MET B 1 128 ? -16.812 -24.078 -1.657 1 94.25 128 MET B C 1
ATOM 2359 O O . MET B 1 128 ? -17.734 -23.891 -2.457 1 94.25 128 MET B O 1
ATOM 2363 N N . SER B 1 129 ? -17 -24.312 -0.337 1 95.31 129 SER B N 1
ATOM 2364 C CA . SER B 1 129 ? -18.359 -24.344 0.209 1 95.31 129 SER B CA 1
ATOM 2365 C C . SER B 1 129 ? -19.016 -22.984 0.143 1 95.31 129 SER B C 1
ATOM 2367 O O . SER B 1 129 ? -18.328 -21.953 0.103 1 95.31 129 SER B O 1
ATOM 2369 N N . THR B 1 130 ? -20.312 -23 0.152 1 96.38 130 THR B N 1
ATOM 2370 C CA . THR B 1 130 ? -21.078 -21.766 0.125 1 96.38 130 THR B CA 1
ATOM 2371 C C . THR B 1 130 ? -20.781 -20.906 1.353 1 96.38 130 THR B C 1
ATOM 2373 O O . THR B 1 130 ? -20.672 -19.688 1.252 1 96.38 130 THR B O 1
ATOM 2376 N N . VAL B 1 131 ? -20.703 -21.562 2.479 1 97 131 VAL B N 1
ATOM 2377 C CA . VAL B 1 131 ? -20.422 -20.844 3.717 1 97 131 VAL B CA 1
ATOM 2378 C C . VAL B 1 131 ? -19.047 -20.156 3.621 1 97 131 VAL B C 1
ATOM 2380 O O . VAL B 1 131 ? -18.922 -18.969 3.924 1 97 131 VAL B O 1
ATOM 2383 N N . SER B 1 132 ? -18.078 -20.922 3.191 1 96.88 132 SER B N 1
ATOM 2384 C CA . SER B 1 132 ? -16.719 -20.375 3.057 1 96.88 132 SER B CA 1
ATOM 2385 C C . SER B 1 132 ? -16.688 -19.234 2.049 1 96.88 132 SER B C 1
ATOM 2387 O O . SER B 1 132 ? -16.047 -18.203 2.293 1 96.88 132 SER B O 1
ATOM 2389 N N . PHE B 1 133 ? -17.344 -19.422 1.001 1 97.69 133 PHE B N 1
ATOM 2390 C CA . PHE B 1 133 ? -17.406 -18.375 -0.019 1 97.69 133 PHE B CA 1
ATOM 2391 C C . PHE B 1 133 ? -18.062 -17.125 0.537 1 97.69 133 PHE B C 1
ATOM 2393 O O . PHE B 1 133 ? -17.547 -16.016 0.368 1 97.69 133 PHE B O 1
ATOM 2400 N N . THR B 1 134 ? -19.203 -17.281 1.181 1 98.12 134 THR B N 1
ATOM 2401 C CA . THR B 1 134 ? -19.922 -16.156 1.752 1 98.12 134 THR B CA 1
ATOM 2402 C C . THR B 1 134 ? -19.062 -15.406 2.762 1 98.12 134 THR B C 1
ATOM 2404 O O . THR B 1 134 ? -18.984 -14.18 2.74 1 98.12 134 THR B O 1
ATOM 2407 N N . LEU B 1 135 ? -18.344 -16.141 3.6 1 98.12 135 LEU B N 1
ATOM 2408 C CA . LEU B 1 135 ? -17.469 -15.516 4.59 1 98.12 135 LEU B CA 1
ATOM 2409 C C . LEU B 1 135 ? -16.328 -14.773 3.912 1 98.12 135 LEU B C 1
ATOM 2411 O O . LEU B 1 135 ? -15.906 -13.711 4.371 1 98.12 135 LEU B O 1
ATOM 2415 N N . SER B 1 136 ? -15.797 -15.367 2.842 1 97.94 136 SER B N 1
ATOM 2416 C CA . SER B 1 136 ? -14.711 -14.711 2.125 1 97.94 136 SER B CA 1
ATOM 2417 C C . SER B 1 136 ? -15.172 -13.391 1.514 1 97.94 136 SER B C 1
ATOM 2419 O O . SER B 1 136 ? -14.453 -12.391 1.556 1 97.94 136 SER B O 1
ATOM 2421 N N . VAL B 1 137 ? -16.359 -13.352 0.961 1 98.56 137 VAL B N 1
ATOM 2422 C CA . VAL B 1 137 ? -16.922 -12.148 0.362 1 98.56 137 VAL B CA 1
ATOM 2423 C C . VAL B 1 137 ? -17.203 -11.109 1.447 1 98.56 137 VAL B C 1
ATOM 2425 O O . VAL B 1 137 ? -16.875 -9.93 1.282 1 98.56 137 VAL B O 1
ATOM 2428 N N . LEU B 1 138 ? -17.75 -11.586 2.559 1 98.75 138 LEU B N 1
ATOM 2429 C CA . LEU B 1 138 ? -18.031 -10.672 3.662 1 98.75 138 LEU B CA 1
ATOM 2430 C C . LEU B 1 138 ? -16.75 -10.086 4.23 1 98.75 138 LEU B C 1
ATOM 2432 O O . LEU B 1 138 ? -16.688 -8.891 4.539 1 98.75 138 LEU B O 1
ATOM 2436 N N . ALA B 1 139 ? -15.742 -10.914 4.406 1 98.44 139 ALA B N 1
ATOM 2437 C CA . ALA B 1 139 ? -14.453 -10.43 4.895 1 98.44 139 ALA B CA 1
ATOM 2438 C C . ALA B 1 139 ? -13.859 -9.398 3.941 1 98.44 139 ALA B C 1
ATOM 2440 O O . ALA B 1 139 ? -13.328 -8.375 4.379 1 98.44 139 ALA B O 1
ATOM 2441 N N . SER B 1 140 ? -13.938 -9.711 2.641 1 98.56 140 SER B N 1
ATOM 2442 C CA . SER B 1 140 ? -13.422 -8.773 1.648 1 98.56 140 SER B CA 1
ATOM 2443 C C . SER B 1 140 ? -14.219 -7.473 1.643 1 98.56 140 SER B C 1
ATOM 2445 O O . SER B 1 140 ? -13.648 -6.387 1.511 1 98.56 140 SER B O 1
ATOM 2447 N N . ALA B 1 141 ? -15.555 -7.508 1.834 1 98.88 141 ALA B N 1
ATOM 2448 C CA . ALA B 1 141 ? -16.422 -6.332 1.895 1 98.88 141 ALA B CA 1
ATOM 2449 C C . ALA B 1 141 ? -16.125 -5.504 3.143 1 98.88 141 ALA B C 1
ATOM 2451 O O . ALA B 1 141 ? -16.219 -4.273 3.111 1 98.88 141 ALA B O 1
ATOM 2452 N N . LEU B 1 142 ? -15.844 -6.211 4.203 1 98.88 142 LEU B N 1
ATOM 2453 C CA . LEU B 1 142 ? -15.508 -5.516 5.441 1 98.88 142 LEU B CA 1
ATOM 2454 C C . LEU B 1 142 ? -14.273 -4.641 5.254 1 98.88 142 LEU B C 1
ATOM 2456 O O . LEU B 1 142 ? -14.203 -3.531 5.793 1 98.88 142 LEU B O 1
ATOM 2460 N N . LEU B 1 143 ? -13.312 -5.121 4.504 1 98.88 143 LEU B N 1
ATOM 2461 C CA . LEU B 1 143 ? -12.133 -4.316 4.234 1 98.88 143 LEU B CA 1
ATOM 2462 C C . LEU B 1 143 ? -12.508 -3.027 3.51 1 98.88 143 LEU B C 1
ATOM 2464 O O . LEU B 1 143 ? -11.977 -1.958 3.822 1 98.88 143 LEU B O 1
ATOM 2468 N N . VAL B 1 144 ? -13.391 -3.094 2.582 1 98.94 144 VAL B N 1
ATOM 2469 C CA . VAL B 1 144 ? -13.859 -1.91 1.869 1 98.94 144 VAL B CA 1
ATOM 2470 C C . VAL B 1 144 ? -14.547 -0.954 2.846 1 98.94 144 VAL B C 1
ATOM 2472 O O . VAL B 1 144 ? -14.289 0.252 2.82 1 98.94 144 VAL B O 1
ATOM 2475 N N . ALA B 1 145 ? -15.398 -1.48 3.689 1 98.94 145 ALA B N 1
ATOM 2476 C CA . ALA B 1 145 ? -16.141 -0.662 4.641 1 98.94 145 ALA B CA 1
ATOM 2477 C C . ALA B 1 14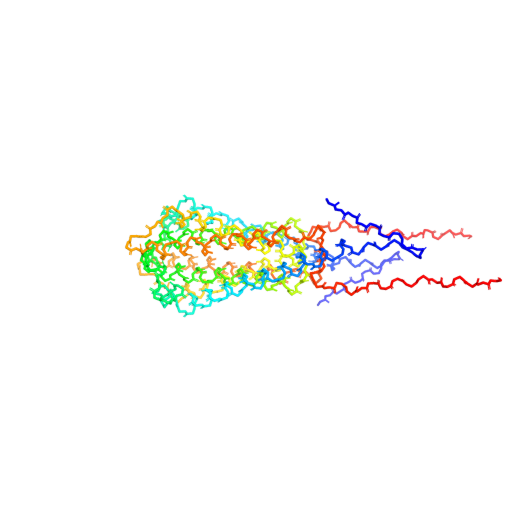5 ? -15.203 0.069 5.594 1 98.94 145 ALA B C 1
ATOM 2479 O O . ALA B 1 145 ? -15.375 1.261 5.859 1 98.94 145 ALA B O 1
ATOM 2480 N N . LEU B 1 146 ? -14.242 -0.634 6.113 1 98.94 146 LEU B N 1
ATOM 2481 C CA . LEU B 1 146 ? -13.273 -0.033 7.023 1 98.94 146 LEU B CA 1
ATOM 2482 C C . LEU B 1 146 ? -12.453 1.037 6.312 1 98.94 146 LEU B C 1
ATOM 2484 O O . LEU B 1 146 ? -12.219 2.115 6.863 1 98.94 146 LEU B O 1
ATOM 2488 N N . ALA B 1 147 ? -12.031 0.73 5.113 1 98.94 147 ALA B N 1
ATOM 2489 C CA . ALA B 1 147 ? -11.273 1.707 4.336 1 98.94 147 ALA B CA 1
ATOM 2490 C C . ALA B 1 147 ? -12.094 2.969 4.086 1 98.94 147 ALA B C 1
ATOM 2492 O O . ALA B 1 147 ? -11.602 4.086 4.266 1 98.94 147 ALA B O 1
ATOM 2493 N N . ALA B 1 148 ? -13.328 2.818 3.695 1 98.94 148 ALA B N 1
ATOM 2494 C CA . ALA B 1 148 ? -14.219 3.947 3.459 1 98.94 148 ALA B CA 1
ATOM 2495 C C . ALA B 1 148 ? -14.43 4.758 4.734 1 98.94 148 ALA B C 1
ATOM 2497 O O . ALA B 1 148 ? -14.469 5.988 4.699 1 98.94 148 ALA B O 1
ATOM 2498 N N . ALA B 1 149 ? -14.617 4.043 5.805 1 98.88 149 ALA B N 1
ATOM 2499 C CA . ALA B 1 149 ? -14.773 4.727 7.086 1 98.88 149 ALA B CA 1
ATOM 2500 C C . ALA B 1 149 ? -13.555 5.59 7.398 1 98.88 149 ALA B C 1
ATOM 2502 O O . ALA B 1 149 ? -13.688 6.711 7.887 1 98.88 149 ALA B O 1
ATOM 2503 N N . CYS B 1 150 ? -12.414 5.066 7.133 1 98.5 150 CYS B N 1
ATOM 2504 C CA . CYS B 1 150 ? -11.18 5.789 7.398 1 98.5 150 CYS B CA 1
ATOM 2505 C C . CYS B 1 150 ? -11.117 7.082 6.594 1 98.5 150 CYS B C 1
ATOM 2507 O O . CYS B 1 150 ? -10.531 8.07 7.043 1 98.5 150 CYS B O 1
ATOM 2509 N N . VAL B 1 151 ? -11.711 7.129 5.426 1 98.75 151 VAL B N 1
ATOM 2510 C CA . VAL B 1 151 ? -11.695 8.289 4.535 1 98.75 151 VAL B CA 1
ATOM 2511 C C . VAL B 1 151 ? -12.805 9.258 4.938 1 98.75 151 VAL B C 1
ATOM 2513 O O . VAL B 1 151 ? -12.602 10.477 4.926 1 98.75 151 VAL B O 1
ATOM 2516 N N . LEU B 1 152 ? -13.922 8.742 5.418 1 98.5 152 LEU B N 1
ATOM 2517 C CA . LEU B 1 152 ? -15.125 9.562 5.516 1 98.5 152 LEU B CA 1
ATOM 2518 C C . LEU B 1 152 ? -15.344 10.039 6.949 1 98.5 152 LEU B C 1
ATOM 2520 O O . LEU B 1 152 ? -15.969 11.078 7.176 1 98.5 152 LEU B O 1
ATOM 2524 N N . LEU B 1 153 ? -14.852 9.352 7.934 1 97.56 153 LEU B N 1
ATOM 2525 C CA . LEU B 1 153 ? -15.188 9.633 9.328 1 97.56 153 LEU B CA 1
ATOM 2526 C C . LEU B 1 153 ? -14.477 10.891 9.812 1 97.56 153 LEU B C 1
ATOM 2528 O O . LEU B 1 153 ? -15.062 11.688 10.547 1 97.56 153 LEU B O 1
ATOM 2532 N N . PRO B 1 154 ? -13.156 11.094 9.477 1 96.12 154 PRO B N 1
ATOM 2533 C CA . PRO B 1 154 ? -12.469 12.273 10.016 1 96.12 154 PRO B CA 1
ATOM 2534 C C . PRO B 1 154 ? -13.172 13.578 9.648 1 96.12 154 PRO B C 1
ATOM 2536 O O . PRO B 1 154 ? -13.633 13.742 8.516 1 96.12 154 PRO B O 1
ATOM 2539 N N . PRO B 1 155 ? -13.305 14.438 10.648 1 91.94 155 PRO B N 1
ATOM 2540 C CA . PRO B 1 155 ? -13.828 15.766 10.312 1 91.94 155 PRO B CA 1
ATOM 2541 C C . PRO B 1 155 ? -12.938 16.516 9.32 1 91.94 155 PRO B C 1
ATOM 2543 O O . PRO B 1 155 ? -11.773 16.172 9.148 1 91.94 155 PRO B O 1
ATOM 2546 N N . ARG B 1 156 ? -13.531 17.469 8.75 1 89.94 156 ARG B N 1
ATOM 2547 C CA . ARG B 1 156 ? -12.773 18.266 7.793 1 89.94 156 ARG B CA 1
ATOM 2548 C C . ARG B 1 156 ? -11.625 19 8.477 1 89.94 156 ARG B C 1
ATOM 2550 O O . ARG B 1 156 ? -11.734 19.375 9.648 1 89.94 156 ARG B O 1
ATOM 2557 N N . GLY B 1 157 ? -10.594 19.156 7.719 1 89.88 157 GLY B N 1
ATOM 2558 C CA . GLY B 1 157 ? -9.406 19.797 8.25 1 89.88 157 GLY B CA 1
ATOM 2559 C C . GLY B 1 157 ? -8.336 18.828 8.703 1 89.88 157 GLY B C 1
ATOM 2560 O O . GLY B 1 157 ? -8.586 17.609 8.758 1 89.88 157 GLY B O 1
ATOM 2561 N N . ASP B 1 158 ? -7.18 19.25 8.898 1 91.62 158 ASP B N 1
ATOM 2562 C CA . ASP B 1 158 ? -6.09 18.422 9.414 1 91.62 158 ASP B CA 1
ATOM 2563 C C . ASP B 1 158 ? -5.934 18.609 10.922 1 91.62 158 ASP B C 1
ATOM 2565 O O . ASP B 1 158 ? -5.234 19.516 11.383 1 91.62 158 ASP B O 1
ATOM 2569 N N . ILE B 1 159 ? -6.621 17.812 11.672 1 90.88 159 ILE B N 1
ATOM 2570 C CA . ILE B 1 159 ? -6.617 17.922 13.125 1 90.88 159 ILE B CA 1
ATOM 2571 C C . ILE B 1 159 ? -6.141 16.625 13.75 1 90.88 159 ILE B C 1
ATOM 2573 O O . ILE B 1 159 ? -6.285 15.547 13.156 1 90.88 159 ILE B O 1
ATOM 2577 N N . PRO B 1 160 ? -5.465 16.734 14.898 1 93.81 160 PRO B N 1
ATOM 2578 C CA . PRO B 1 160 ? -5.02 15.516 15.586 1 93.81 160 PRO B CA 1
ATOM 2579 C C . PRO B 1 160 ? -6.176 14.602 15.969 1 93.81 160 PRO B C 1
ATOM 2581 O O . PRO B 1 160 ? -7.242 15.078 16.359 1 93.81 160 PRO B O 1
ATOM 2584 N N . MET B 1 161 ? -5.965 13.352 15.773 1 93.81 161 MET B N 1
ATOM 2585 C CA . MET B 1 161 ? -7 12.375 16.094 1 93.81 161 MET B CA 1
ATOM 2586 C C . MET B 1 161 ? -7.062 12.125 17.594 1 93.81 161 MET B C 1
ATOM 2588 O O . MET B 1 161 ? -8.078 11.656 18.109 1 93.81 161 MET B O 1
ATOM 2592 N N . SER B 1 162 ? -6.012 12.422 18.219 1 88.31 162 SER B N 1
ATOM 2593 C CA . SER B 1 162 ? -5.992 12.281 19.672 1 88.31 162 SER B CA 1
ATOM 2594 C C . SER B 1 162 ? -6.582 13.516 20.359 1 88.31 162 SER B C 1
ATOM 2596 O O . SER B 1 162 ? -6.621 14.602 19.766 1 88.31 162 SER B O 1
ATOM 2598 N N . ASP B 1 163 ? -7.391 13.367 21.422 1 68.69 163 ASP B N 1
ATOM 2599 C CA . ASP B 1 163 ? -8.148 14.375 22.156 1 68.69 163 ASP B CA 1
ATOM 2600 C C . ASP B 1 163 ? -7.305 15.617 22.422 1 68.69 163 ASP B C 1
ATOM 2602 O O . ASP B 1 163 ? -6.285 15.547 23.109 1 68.69 163 ASP B O 1
ATOM 2606 N N . PRO B 1 164 ? -7.703 16.641 21.484 1 55.91 164 PRO B N 1
ATOM 2607 C CA . PRO B 1 164 ? -7.062 17.891 21.859 1 55.91 164 PRO B CA 1
ATOM 2608 C C . PRO B 1 164 ? -7.398 18.328 23.297 1 55.91 164 PRO B C 1
ATOM 2610 O O . PRO B 1 164 ? -8.484 18.016 23.797 1 55.91 164 PRO B O 1
ATOM 2613 N N . SER B 1 165 ? -6.422 18.297 24.031 1 54.16 165 SER B N 1
ATOM 2614 C CA . SER B 1 165 ? -6.672 18.797 25.375 1 54.16 165 SER B CA 1
ATOM 2615 C C . SER B 1 165 ? -7.648 19.969 25.359 1 54.16 165 SER B C 1
ATOM 2617 O O . SER B 1 165 ? -7.621 20.797 24.438 1 54.16 165 SER B O 1
ATOM 2619 N N . PRO B 1 166 ? -8.75 19.828 26.125 1 49.5 166 PRO B N 1
ATOM 2620 C CA . PRO B 1 166 ? -9.695 20.938 26.188 1 49.5 166 PRO B CA 1
ATOM 2621 C C . PRO B 1 166 ? -9.008 22.297 26.359 1 49.5 166 PRO B C 1
ATOM 2623 O O . PRO B 1 166 ? -7.961 22.375 27.016 1 49.5 166 PRO B O 1
ATOM 2626 N N . ILE B 1 167 ? -9.211 23.078 25.422 1 48.69 167 ILE B N 1
ATOM 2627 C CA . ILE B 1 167 ? -8.742 24.453 25.625 1 48.69 167 ILE B CA 1
ATOM 2628 C C . ILE B 1 167 ? -9.625 25.156 26.641 1 48.69 167 ILE B C 1
ATOM 2630 O O . ILE B 1 167 ? -10.844 25.219 26.484 1 48.69 167 ILE B O 1
ATOM 2634 N N . THR B 1 168 ? -9.25 25.25 27.859 1 47.75 168 THR B N 1
ATOM 2635 C CA . THR B 1 168 ? -9.961 26.031 28.859 1 47.75 168 THR B CA 1
ATOM 2636 C C . THR B 1 168 ? -9.734 27.531 28.641 1 47.75 168 THR B C 1
ATOM 2638 O O . THR B 1 168 ? -8.594 28 28.703 1 47.75 168 THR B O 1
ATOM 2641 N N . VAL B 1 169 ? -10.758 28.156 28 1 49.78 169 VAL B N 1
ATOM 2642 C CA . VAL B 1 169 ? -10.695 29.609 27.859 1 49.78 169 VAL B CA 1
ATOM 2643 C C . VAL B 1 169 ? -11.234 30.281 29.125 1 49.78 169 VAL B C 1
ATOM 2645 O O . VAL B 1 169 ? -12.391 30.078 29.5 1 49.78 169 VAL B O 1
ATOM 2648 N N . ARG B 1 170 ? -10.406 30.938 29.938 1 51.28 170 ARG B N 1
ATOM 2649 C CA . ARG B 1 170 ? -10.789 31.672 31.141 1 51.28 170 ARG B CA 1
ATOM 2650 C C . ARG B 1 170 ? -11.062 33.125 30.812 1 51.28 170 ARG B C 1
ATOM 2652 O O . ARG B 1 170 ? -10.258 33.812 30.156 1 51.28 170 ARG B O 1
ATOM 2659 N N . PHE B 1 171 ? -12.305 33.531 30.844 1 55.84 171 PHE B N 1
ATOM 2660 C CA . PHE B 1 171 ? -12.664 34.938 30.688 1 55.84 171 PHE B CA 1
ATOM 2661 C C . PHE B 1 171 ? -12.227 35.75 31.906 1 55.84 171 PHE B C 1
ATOM 2663 O O . PHE B 1 171 ? -12.406 35.312 33.031 1 55.84 171 PHE B O 1
ATOM 2670 N N . PRO B 1 172 ? -11.469 36.812 31.75 1 56.16 172 PRO B N 1
ATOM 2671 C CA . PRO B 1 172 ? -11.023 37.625 32.875 1 56.16 172 PRO B CA 1
ATOM 2672 C C . PRO B 1 172 ? -12.188 38.188 33.719 1 56.16 172 PRO B C 1
ATOM 2674 O O . PRO B 1 172 ? -13.273 38.438 33.188 1 56.16 172 PRO B O 1
ATOM 2677 N N . ARG B 1 173 ? -12.352 38.031 35 1 58.75 173 ARG B N 1
ATOM 2678 C CA . ARG B 1 173 ? -13.336 38.562 35.938 1 58.75 173 ARG B CA 1
ATOM 2679 C C . ARG B 1 173 ? -13.414 40.062 35.844 1 58.75 173 ARG B C 1
ATOM 2681 O O . ARG B 1 173 ? -12.391 40.75 35.906 1 58.75 173 ARG B O 1
ATOM 2688 N N . ARG B 1 174 ? -14.344 40.562 35.281 1 57.91 174 ARG B N 1
ATOM 2689 C CA . ARG B 1 174 ? -14.586 42 35.344 1 57.91 174 ARG B CA 1
ATOM 2690 C C . ARG B 1 174 ? -14.453 42.531 36.781 1 57.91 174 ARG B C 1
ATOM 2692 O O . ARG B 1 174 ? -15.102 42.031 37.688 1 57.91 174 ARG B O 1
ATOM 2699 N N . LYS B 1 175 ? -13.414 43.219 37.125 1 57.62 175 LYS B N 1
ATOM 2700 C CA . LYS B 1 175 ? -13.312 43.938 38.375 1 57.62 175 LYS B CA 1
ATOM 2701 C C . LYS B 1 175 ? -14.523 44.844 38.594 1 57.62 175 LYS B C 1
ATOM 2703 O O . LYS B 1 175 ? -14.867 45.656 37.719 1 57.62 175 LYS B O 1
ATOM 2708 N N . ARG B 1 176 ? -15.461 44.5 39.344 1 55.94 176 ARG B N 1
ATOM 2709 C CA . ARG B 1 176 ? -16.438 45.469 39.844 1 55.94 176 ARG B CA 1
ATOM 2710 C C . ARG B 1 176 ? -15.734 46.688 40.438 1 55.94 176 ARG B C 1
ATOM 2712 O O . ARG B 1 176 ? -14.891 46.562 41.344 1 55.94 176 ARG B O 1
ATOM 2719 N N . GLY B 1 177 ? -15.547 47.688 39.688 1 42 177 GLY B N 1
ATOM 2720 C CA . GLY B 1 177 ? -15.398 49 40.344 1 42 177 GLY B CA 1
ATOM 2721 C C . GLY B 1 177 ? -16.625 49.375 41.156 1 42 177 GLY B C 1
ATOM 2722 O O . GLY B 1 177 ? -17.719 48.875 40.906 1 42 177 GLY B O 1
#

Foldseek 3Di:
DDQPQPDDPPDTPSPPVQVLQLVLLVLLLVLLVVLLVVLQLQLVCLQVPVVCCQQAPPHPNQNVNVLQDHDDSVVSNVSSNVSNVLSVLSVVCVVVQKLVSLLVSLVSLQVVLVVVLVCLVVDDGPPRDPVSSVVSSVVSVVSNVSSVSSNPSNDPDIDGSPDDDDDDDDDDPPPDD/DDQDQPDDPPDTPSPPVQVLQLVLLVLLLVLLVVLLVVLQLQLVCLQVPVVCCQQAPPHPNQNVNVLQDDDDSVVSNVSSNVSNVLSVLSVVCVVVQKLVSLLVSLVSLQVVLVVVLVCLVVDDGPPRDPVSSVVSSVVSVVSNVSSVSSNPSNDPDIDGSPDDDDDDDDDDPPPDD

Radius of gyration: 25.35 Å; Cα contacts (8 Å, |Δi|>4): 538; chains: 2; bounding box: 60×89×65 Å

Organism: Nocardia brasiliensis (strain ATCC 700358 / HUJEG-1) (NCBI:txid1133849)

Solvent-accessible surface area (backbone atoms only — not comparable to full-atom values): 18259 Å² total; per-residue (Å²): 133,84,80,67,70,49,74,52,97,93,50,72,46,78,52,63,69,51,52,55,48,49,50,27,24,49,49,33,51,50,41,38,50,53,51,24,49,54,20,4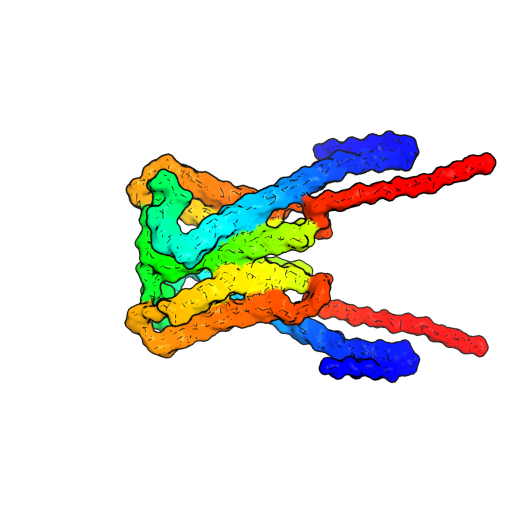1,55,52,8,51,39,14,52,78,37,31,67,60,34,34,61,32,28,94,40,95,82,62,20,57,52,46,50,47,39,59,82,24,66,58,50,38,29,46,45,6,17,41,26,34,8,54,17,45,27,26,50,45,19,62,71,71,27,30,32,55,46,34,26,38,35,12,46,19,43,32,44,24,24,48,58,49,28,54,47,47,73,75,50,76,42,75,89,60,50,68,67,57,49,51,50,52,40,49,55,33,45,47,45,30,52,44,15,48,42,27,48,64,44,41,64,87,64,80,44,60,44,58,80,70,70,78,78,82,82,79,75,80,76,78,76,80,123,134,84,80,66,72,50,73,50,97,92,48,71,46,74,52,63,67,48,52,53,48,47,50,27,25,49,50,32,52,51,40,39,49,52,50,23,50,53,19,41,55,51,8,52,38,14,51,77,37,32,68,60,34,35,61,32,27,93,38,95,83,62,20,57,53,45,51,48,40,60,84,26,66,58,51,38,30,45,47,8,18,40,26,34,8,53,18,47,25,26,51,47,18,62,70,71,28,31,31,55,45,33,25,38,34,13,45,21,42,32,44,24,24,48,57,48,29,55,47,46,73,75,48,75,43,77,89,58,50,69,67,58,48,51,50,51,42,49,53,32,47,47,45,30,51,45,14,48,41,27,49,62,42,40,65,88,64,78,45,60,44,58,81,71,70,80,79,82,82,80,76,82,77,78,75,80,125

pLDDT: mean 88.52, std 18.76, range [25.7, 99.0]

Nearest PDB structures (foldseek):
  9h9e-assembly1_C  TM=5.658E-01  e=1.436E+00  Homo sapiens
  6uuj-assembly3_H  TM=2.550E-01  e=4.309E+00  Mycobacterium tuberculosis H37Rv
  5xfs-assembly1_B  TM=2.563E-01  e=4.099E+00  Mycobacterium tuberculosis H37Rv
  9h9e-assembly1_C  TM=5.659E-01  e=1.673E+00  Homo sapiens
  6uuj-assembly3_H  TM=2.550E-01  e=4.773E+00  Mycobacterium tuberculosis H37Rv

Secondary structure (DSSP, 8-state):
-----EEETTEEE--HHHHHHHHHHHHHHHHHHHHHHHHHHHHHHHHH-HHHHHHHTTSTT--TTGGGS---HHHHHHHHHHHHHHHHHHHHHHHHTBHHHHHHHHHHHHHHHHHHHHHHHH-PPTT--HHHHHHHHHHHHHHHHHHHHHHHSSPSS--BSS---------------/-----EEETTEEE--HHHHHHHHHHHHHHHHHHHHHHHHHHHHHHHHH-HHHHHHHTTSTT--TTGGGS---HHHHHHHHHHHHHHHHHHHHHHHHTBHHHHHHHHHHHHHHHHHHHHHHHH-PPTT--HHHHHHHHHHHHHHHHHHHHHHHSSPSS--BSS---------------

Sequence (354 aa):
MRISVEGTQEGLRVRMRFEQYRRRLLATRIVLVVLAVQGAISGLWATVAPHSWYTSFPGFGMRWVAADGPYNHHLAADVGAFFLALTAVSIAALVVDGTTVARIAGLGWLFFSVPHVVYHLFHQPDGMSTVSFTLSVLASALLVALAAACVLLPPRGDIPMSDPSPITVRFPRRKRGMRISVEGTQEGLRVRMRFEQYRRRLLATRIVLVVLAVQGAISGLWATVAPHSWYTSFPGFGMRWVAADGPYNHHLAADVGAFFLALTAVSIAALVVDGTTVARIAGLGWLFFSVPHVVYHLFHQPDGMSTVSFTLSVLASALLVALAAACVLLPPRGDIPMSDPSPITVRFPRRKRG